Protein AF-A0A6C0J8M8-F1 (afdb_monomer)

Mean predicted aligned error: 18.72 Å

Radius of gyration: 38.67 Å; Cα contacts (8 Å, |Δi|>4): 246; chains: 1; bounding box: 49×67×102 Å

Nearest PDB structures (foldseek):
  5yef-assembly4_J  TM=6.597E-01  e=1.317E+00  Homo sapiens
  8tid-assembly1_C  TM=2.230E-01  e=8.683E+00  Tetrahymena thermophila

pLDDT: mean 76.94, std 14.89, range [34.75, 96.0]

Foldseek 3Di:
DDDAFQDADCDDPRHRDGQNVPDPDQQPDWDAQPPPRHIHSDPVVSVVCCVPVVPPPDPDDDDPDDDDDPDDDPPVVVVVVVVVVVVVVVVVVVVVVVVVPPPPPQQAPCLDQLQVLLCVLVVHSVVSLVVLVVQLDLLRLVVSCCSRFPPPDDLLRTQWAAEPQLFIWHQHNVRDIDTDHNVLVVLVSSLVSSLVSLVVSLVVVVVVCVVDVDPDVSVVSVVSSVVSVVPPPSVSSSVSVNVVNYDCPHPSND

Solvent-accessible surface area (backbone 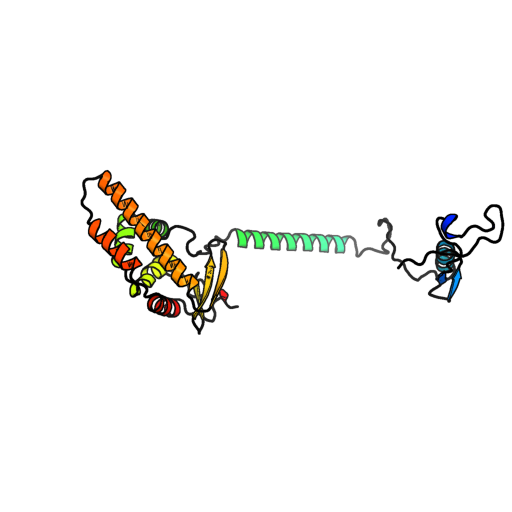atoms only — not comparable to full-atom values): 15076 Å² total; per-residue (Å²): 133,88,86,78,55,79,55,60,32,87,61,74,98,57,48,74,42,39,33,60,83,74,35,99,64,63,60,82,61,64,44,59,40,91,86,80,59,56,76,23,52,40,72,66,59,41,50,50,48,40,60,72,77,46,73,84,79,79,95,78,81,89,71,84,91,73,86,80,76,87,74,71,71,54,75,64,57,52,51,50,52,53,50,51,53,49,49,53,49,47,54,50,47,56,49,49,51,52,61,67,68,45,83,78,81,71,64,42,59,69,68,59,56,58,42,60,57,37,20,69,74,62,74,31,62,69,59,29,45,54,53,49,65,78,33,78,41,64,87,33,47,55,57,57,48,35,69,75,59,40,68,95,55,56,80,71,68,40,42,49,34,15,38,85,81,45,33,30,37,31,29,35,73,84,73,45,79,43,83,31,78,61,33,58,63,62,46,53,49,51,53,51,42,51,52,50,23,50,54,50,49,49,55,50,51,52,55,48,36,76,76,40,97,53,87,66,68,58,67,60,52,53,50,48,55,53,50,54,75,67,58,79,50,60,63,58,36,40,53,54,47,41,66,74,32,54,38,72,87,23,68,87,73,108

InterPro domains:
  IPR013087 Zinc finger C2H2-type [PS00028] (33-54)
  IPR013087 Zinc finger C2H2-type [PS50157] (31-59)

Secondary structure (DSSP, 8-state):
------PBP-SSTTTTSBHHHH-SS-SS--EE-TTT--EESSHHHHHHHHHHHSTTS---S-----S--SS-S-HHHHHHHHHHHHHHHHHHHHHHHHHHHS------TTSS-HHHHHHHHHTSHHHHHHHHHHT-STTTHHHHHIIIIITTS-GGG-SEEEETTTEEEEE-TTSPEEEEETSHHHHHHHHHHHHHHHHHHHHHHHHHHHHS-----HHHHHHHHHHHHH---HHHHHHHHHHHTB-TT-TT--

Sequence (254 aa):
MQSYCCIPITTGINKGKLCKDINKYCRHKTTACDICGEVFSHKSSMGRHKLKLHPGTKKELIKPVRKSIEQPPSTQEYKKLQSELRILRQQMNDRIDKVEQEPKNIIIIGDETMFKSLTNKFGSDEKAMEFLLSNIKPERNIDIVNKLYLEGIERNRYPIACTDGYRFRYLNRSGKIVDDKGGRKIVSKLESEIHCALVEANSKLLKDAEQHCMIYNIESLQNQIYKYRALGDHMKFREVLAKTVYNEGHPFFN

Structure (mmCIF, N/CA/C/O backbone):
data_AF-A0A6C0J8M8-F1
#
_entry.id   AF-A0A6C0J8M8-F1
#
loop_
_atom_site.group_PDB
_atom_site.id
_atom_site.type_symbol
_atom_site.label_atom_id
_atom_site.label_alt_id
_atom_site.label_comp_id
_atom_site.label_asym_id
_atom_site.label_entity_id
_atom_site.label_seq_id
_atom_site.pdbx_PDB_ins_code
_atom_site.Cartn_x
_atom_site.Cartn_y
_atom_site.Cartn_z
_atom_site.occupancy
_atom_site.B_iso_or_equiv
_atom_site.auth_seq_id
_atom_site.auth_comp_id
_atom_site.auth_asym_id
_atom_site.auth_atom_id
_atom_site.pdbx_PDB_model_num
ATOM 1 N N . MET A 1 1 ? 25.269 31.185 -42.227 1.00 35.44 1 MET A N 1
ATOM 2 C CA . MET A 1 1 ? 25.445 32.552 -42.771 1.00 35.44 1 MET A CA 1
ATOM 3 C C . MET A 1 1 ? 24.920 32.589 -44.205 1.00 35.44 1 MET A C 1
ATOM 5 O O . MET A 1 1 ? 25.463 31.889 -45.049 1.00 35.44 1 MET A O 1
ATOM 9 N N . GLN A 1 2 ? 23.829 33.310 -44.491 1.00 44.03 2 GLN A N 1
ATOM 10 C CA . GLN A 1 2 ? 23.356 33.495 -45.873 1.00 44.03 2 GLN A CA 1
ATOM 11 C C . GLN A 1 2 ? 24.263 34.514 -46.576 1.00 44.03 2 GLN A C 1
ATOM 13 O O . GLN A 1 2 ? 24.326 35.668 -46.165 1.00 44.03 2 GLN A O 1
ATOM 18 N N . SER A 1 3 ? 24.992 34.087 -47.609 1.00 52.59 3 SER A N 1
ATOM 19 C CA . SER A 1 3 ? 25.832 34.975 -48.417 1.00 52.59 3 SER A CA 1
ATOM 20 C C . SER A 1 3 ? 24.965 35.815 -49.360 1.00 52.59 3 SER A C 1
ATOM 22 O O . SER A 1 3 ? 24.370 35.301 -50.311 1.00 52.59 3 SER A O 1
ATOM 24 N N . TYR A 1 4 ? 24.866 37.116 -49.077 1.00 61.56 4 TYR A N 1
ATOM 25 C CA . TYR A 1 4 ? 24.185 38.083 -49.937 1.00 61.56 4 TYR A CA 1
ATOM 26 C C . TYR A 1 4 ? 25.097 38.518 -51.094 1.00 61.56 4 TYR A C 1
ATOM 28 O O . TYR A 1 4 ? 26.310 38.632 -50.960 1.00 61.56 4 TYR A O 1
ATOM 36 N N . CYS A 1 5 ? 24.494 38.726 -52.260 1.00 69.31 5 CYS A N 1
ATOM 37 C CA . CYS A 1 5 ? 25.161 38.940 -53.542 1.00 69.31 5 CYS A CA 1
ATOM 38 C C . CYS A 1 5 ? 25.509 40.426 -53.756 1.00 69.31 5 CYS A C 1
ATOM 40 O O . CYS A 1 5 ? 24.616 41.252 -53.944 1.00 69.31 5 CYS A O 1
ATOM 42 N N . CYS A 1 6 ? 26.804 40.757 -53.740 1.00 77.44 6 CYS A N 1
ATOM 43 C CA . CYS A 1 6 ? 27.329 42.133 -53.787 1.00 77.44 6 CYS A CA 1
ATOM 44 C C . CYS A 1 6 ? 27.842 42.566 -55.174 1.00 77.44 6 CYS A C 1
ATOM 46 O O . CYS A 1 6 ? 28.679 43.455 -55.267 1.00 77.44 6 CYS A O 1
ATOM 48 N N . ILE A 1 7 ? 27.373 41.939 -56.255 1.00 78.00 7 ILE A N 1
ATOM 49 C CA . ILE A 1 7 ? 27.803 42.294 -57.616 1.00 78.00 7 ILE A CA 1
ATOM 50 C C . ILE A 1 7 ? 27.045 43.553 -58.086 1.00 78.00 7 ILE A C 1
ATOM 52 O O . ILE A 1 7 ? 25.810 43.566 -57.993 1.00 78.00 7 ILE A O 1
ATOM 56 N N . PRO A 1 8 ? 27.740 44.603 -58.569 1.00 78.38 8 PRO A N 1
ATOM 57 C CA . PRO A 1 8 ? 27.115 45.811 -59.102 1.00 78.38 8 PRO A CA 1
ATOM 58 C C . PRO A 1 8 ? 26.483 45.564 -60.476 1.00 78.38 8 PRO A C 1
ATOM 60 O O . PRO A 1 8 ? 27.033 44.854 -61.316 1.00 78.38 8 PRO A O 1
ATOM 63 N N . ILE A 1 9 ? 25.320 46.167 -60.719 1.00 79.56 9 ILE A N 1
ATOM 64 C CA . ILE A 1 9 ? 24.641 46.124 -62.016 1.00 79.56 9 ILE A CA 1
ATOM 65 C C . ILE A 1 9 ? 25.402 47.034 -62.985 1.00 79.56 9 ILE A C 1
ATOM 67 O O . ILE A 1 9 ? 25.561 48.227 -62.736 1.00 79.56 9 ILE A O 1
ATOM 71 N N . THR A 1 10 ? 25.872 46.484 -64.101 1.00 80.69 10 THR A N 1
ATOM 72 C CA . THR A 1 10 ? 26.729 47.202 -65.061 1.00 80.69 10 THR A CA 1
ATOM 73 C C . THR A 1 10 ? 25.958 47.822 -66.230 1.00 80.69 10 THR A C 1
ATOM 75 O O . THR A 1 10 ? 26.526 48.612 -66.988 1.00 80.69 10 THR A O 1
ATOM 78 N N . THR A 1 11 ? 24.661 47.524 -66.366 1.00 73.44 11 THR A N 1
ATOM 79 C CA . THR A 1 11 ? 23.832 47.901 -67.522 1.00 73.44 11 THR A CA 1
ATOM 80 C C . THR A 1 11 ? 22.409 48.331 -67.126 1.00 73.44 11 THR A C 1
ATOM 82 O O . THR A 1 11 ? 21.879 47.931 -66.090 1.00 73.44 11 THR A O 1
ATOM 85 N N . GLY A 1 12 ? 21.771 49.157 -67.965 1.00 80.56 12 GLY A N 1
ATOM 86 C CA . GLY A 1 12 ? 20.379 49.602 -67.797 1.00 80.56 12 GLY A CA 1
ATOM 87 C C . GLY A 1 12 ? 20.151 50.700 -66.745 1.00 80.56 12 GLY A C 1
ATOM 88 O O . GLY A 1 12 ? 21.090 51.295 -66.225 1.00 80.56 12 GLY A O 1
ATOM 89 N N . ILE A 1 13 ? 18.875 50.959 -66.426 1.00 77.31 13 ILE A N 1
ATOM 90 C CA . ILE A 1 13 ? 18.418 52.072 -65.558 1.00 77.31 13 ILE A CA 1
ATOM 91 C C . ILE A 1 13 ? 18.945 51.956 -64.114 1.00 77.31 13 ILE A C 1
ATOM 93 O O . ILE A 1 13 ? 19.072 52.950 -63.409 1.00 77.31 13 ILE A O 1
ATOM 97 N N . ASN A 1 14 ? 19.308 50.748 -63.674 1.00 78.69 14 ASN A N 1
ATOM 98 C CA . ASN A 1 14 ? 19.842 50.490 -62.333 1.00 78.69 14 ASN A CA 1
ATOM 99 C C . ASN A 1 14 ? 21.379 50.362 -62.296 1.00 78.69 14 ASN A C 1
ATOM 101 O O . ASN A 1 14 ? 21.921 49.807 -61.338 1.00 78.69 14 ASN A O 1
ATOM 105 N N . LYS A 1 15 ? 22.085 50.850 -63.327 1.00 79.75 15 LYS A N 1
ATOM 106 C CA . LYS A 1 15 ? 23.551 50.804 -63.422 1.00 79.75 15 LYS A CA 1
ATOM 107 C C . LYS A 1 15 ? 24.214 51.475 -62.210 1.00 79.75 15 LYS A C 1
ATOM 109 O O . LYS A 1 15 ? 23.850 52.579 -61.826 1.00 79.75 15 LYS A O 1
ATOM 114 N N . GLY A 1 16 ? 25.188 50.791 -61.611 1.00 79.25 16 GLY A N 1
ATOM 115 C CA . GLY A 1 16 ? 25.934 51.235 -60.428 1.00 79.25 16 GLY A CA 1
ATOM 116 C C . GLY A 1 16 ? 25.363 50.766 -59.084 1.00 79.25 16 GLY A C 1
ATOM 117 O O . GLY A 1 16 ? 26.089 50.769 -58.094 1.00 79.25 16 GLY A O 1
ATOM 118 N N . LYS A 1 17 ? 24.107 50.301 -59.025 1.00 82.88 17 LYS A N 1
ATOM 119 C CA . LYS A 1 17 ? 23.510 49.762 -57.787 1.00 82.88 17 LYS A CA 1
ATOM 120 C C . LYS A 1 17 ? 23.860 48.283 -57.592 1.00 82.88 17 LYS A C 1
ATOM 122 O O . LYS A 1 17 ? 24.048 47.554 -58.569 1.00 82.88 17 LYS A O 1
ATOM 127 N N . LEU A 1 18 ? 23.936 47.811 -56.342 1.00 79.75 18 LEU A N 1
ATOM 128 C CA . LEU A 1 18 ? 24.256 46.407 -56.056 1.00 79.75 18 LEU A CA 1
ATOM 129 C C . LEU A 1 18 ? 23.044 45.502 -56.285 1.00 79.75 18 LEU A C 1
ATOM 131 O O . LEU A 1 18 ? 21.900 45.858 -56.008 1.00 79.75 18 LEU A O 1
ATOM 135 N N . CYS A 1 19 ? 23.299 44.276 -56.749 1.00 76.50 19 CYS A N 1
ATOM 136 C CA . CYS A 1 19 ? 22.249 43.315 -57.072 1.00 76.50 19 CYS A CA 1
ATOM 137 C C . CYS A 1 19 ? 21.300 43.034 -55.898 1.00 76.50 19 CYS A C 1
ATOM 139 O O . CYS A 1 19 ? 20.105 42.857 -56.134 1.00 76.50 19 CYS A O 1
ATOM 141 N N . LYS A 1 20 ? 21.814 42.974 -54.663 1.00 77.00 20 LYS A N 1
ATOM 142 C CA . LYS A 1 20 ? 21.008 42.743 -53.453 1.00 77.00 20 LYS A CA 1
ATOM 143 C C . LYS A 1 20 ? 19.992 43.859 -53.178 1.00 77.00 20 LYS A C 1
ATOM 145 O O . LYS A 1 20 ? 18.941 43.570 -52.624 1.00 77.00 20 LYS A O 1
ATOM 150 N N . ASP A 1 21 ? 20.293 45.092 -53.584 1.00 80.25 21 ASP A N 1
ATOM 151 C CA . ASP A 1 21 ? 19.462 46.259 -53.271 1.00 80.25 21 ASP A CA 1
ATOM 152 C C . ASP A 1 21 ? 18.280 46.378 -54.240 1.00 80.25 21 ASP A C 1
ATOM 154 O O . ASP A 1 21 ? 17.260 46.981 -53.928 1.00 80.25 21 ASP A O 1
ATOM 158 N N . ILE A 1 22 ? 18.422 45.796 -55.434 1.00 77.75 22 ILE A N 1
ATOM 159 C CA . ILE A 1 22 ? 17.465 45.958 -56.534 1.00 77.75 22 ILE A CA 1
ATOM 160 C C . ILE A 1 22 ? 16.682 44.680 -56.810 1.00 77.75 22 ILE A C 1
ATOM 162 O O . ILE A 1 22 ? 15.506 44.734 -57.163 1.00 77.75 22 ILE A O 1
ATOM 166 N N . ASN A 1 23 ? 17.308 43.511 -56.669 1.00 67.31 23 ASN A N 1
ATOM 167 C CA . ASN A 1 23 ? 16.693 42.249 -57.055 1.00 67.31 23 ASN A CA 1
ATOM 168 C C . ASN A 1 23 ? 16.321 41.408 -55.835 1.00 67.31 23 ASN A C 1
ATOM 170 O O . ASN A 1 23 ? 17.188 40.955 -55.090 1.00 67.31 23 ASN A O 1
ATOM 174 N N . LYS A 1 24 ? 15.030 41.067 -55.733 1.00 69.44 24 LYS A N 1
ATOM 175 C CA . LYS A 1 24 ? 14.494 40.120 -54.737 1.00 69.44 24 LYS A CA 1
ATOM 176 C C . LYS A 1 24 ? 15.176 38.742 -54.785 1.00 69.44 24 LYS A C 1
ATOM 178 O O . LYS A 1 24 ? 15.249 38.052 -53.774 1.00 69.44 24 LYS A O 1
ATOM 183 N N . TYR A 1 25 ? 15.697 38.344 -55.948 1.00 65.56 25 TYR A N 1
ATOM 184 C CA . TYR A 1 25 ? 16.484 37.124 -56.133 1.00 65.56 25 TYR A CA 1
ATOM 185 C C . TYR A 1 25 ? 17.745 37.441 -56.949 1.00 65.56 25 TYR A C 1
ATOM 187 O O . TYR A 1 25 ? 17.641 37.917 -58.082 1.00 65.56 25 TYR A O 1
ATOM 195 N N . CYS A 1 26 ? 18.938 37.180 -56.397 1.00 69.00 26 CYS A N 1
ATOM 196 C CA . CYS A 1 26 ? 20.196 37.420 -57.114 1.00 69.00 26 CYS A CA 1
ATOM 197 C C . CYS A 1 26 ? 20.334 36.466 -58.307 1.00 69.00 26 CYS A C 1
ATOM 199 O O . CYS A 1 26 ? 20.276 35.248 -58.150 1.00 69.00 26 CYS A O 1
ATOM 201 N N . ARG A 1 27 ? 20.556 37.044 -59.493 1.00 64.81 27 ARG A N 1
ATOM 202 C CA . ARG A 1 27 ? 20.744 36.315 -60.760 1.00 64.81 27 ARG A CA 1
ATOM 203 C C . ARG A 1 27 ? 22.203 35.937 -61.042 1.00 64.81 27 ARG A C 1
ATOM 205 O O . ARG A 1 27 ? 22.475 35.221 -61.995 1.00 64.81 27 ARG A O 1
ATOM 212 N N . HIS A 1 28 ? 23.132 36.414 -60.212 1.00 68.50 28 HIS A N 1
ATOM 213 C CA . HIS A 1 28 ? 24.565 36.118 -60.319 1.00 68.50 28 HIS A CA 1
ATOM 214 C C . HIS A 1 28 ? 24.979 34.847 -59.574 1.00 68.50 28 HIS A C 1
ATOM 216 O O . HIS A 1 28 ? 26.087 34.355 -59.761 1.00 68.50 28 HIS A O 1
ATOM 222 N N . LYS A 1 29 ? 24.109 34.310 -58.709 1.00 67.88 29 LYS A N 1
ATOM 223 C CA . LYS A 1 29 ? 24.364 33.025 -58.067 1.00 67.88 29 LYS A CA 1
ATOM 224 C C . LYS A 1 29 ? 23.983 31.929 -59.046 1.00 67.88 29 LYS A C 1
ATOM 226 O O . LYS A 1 29 ? 22.804 31.609 -59.194 1.00 67.88 29 LYS A O 1
ATOM 231 N N . THR A 1 30 ? 24.985 31.381 -59.715 1.00 71.19 30 THR A N 1
ATOM 232 C CA . THR A 1 30 ? 24.788 30.252 -60.608 1.00 71.19 30 THR A CA 1
ATOM 233 C C . THR A 1 30 ? 24.547 28.968 -59.814 1.00 71.19 30 THR A C 1
ATOM 235 O O . THR A 1 30 ? 24.991 28.804 -58.675 1.00 71.19 30 THR A O 1
ATOM 238 N N . THR A 1 31 ? 23.771 28.063 -60.399 1.00 71.44 31 THR A N 1
ATOM 239 C CA . THR A 1 31 ? 23.473 26.738 -59.853 1.00 71.44 31 THR A CA 1
ATOM 240 C C . THR A 1 31 ? 23.769 25.701 -60.919 1.00 71.44 31 THR A C 1
ATOM 242 O O . THR A 1 31 ? 23.179 25.771 -61.998 1.00 71.44 31 THR A O 1
ATOM 245 N N . ALA A 1 32 ? 24.672 24.768 -60.622 1.00 76.00 32 ALA A N 1
ATOM 246 C CA . ALA A 1 32 ? 25.012 23.675 -61.523 1.00 76.00 32 ALA A CA 1
ATOM 247 C C . ALA A 1 32 ? 24.012 22.515 -61.398 1.00 76.00 32 ALA A C 1
ATOM 249 O O . ALA A 1 32 ? 23.503 22.237 -60.308 1.00 76.00 32 ALA A O 1
ATOM 250 N N . CYS A 1 33 ? 23.731 21.841 -62.512 1.00 80.38 33 CYS A N 1
ATOM 251 C CA . CYS A 1 33 ? 23.037 20.564 -62.513 1.00 80.38 33 CYS A CA 1
ATOM 252 C C . CYS A 1 33 ? 23.921 19.525 -61.816 1.00 80.38 33 CYS A C 1
ATOM 254 O O . CYS A 1 33 ? 25.077 19.344 -62.174 1.00 80.38 33 CYS A O 1
ATOM 256 N N . ASP A 1 34 ? 23.370 18.828 -60.831 1.00 77.19 34 ASP A N 1
ATOM 257 C CA . ASP A 1 34 ? 24.058 17.770 -60.080 1.00 77.19 34 ASP A CA 1
ATOM 258 C C . ASP A 1 34 ? 24.255 16.478 -60.892 1.00 77.19 34 ASP A C 1
ATOM 260 O O . ASP A 1 34 ? 24.984 15.601 -60.448 1.00 77.19 34 ASP A O 1
ATOM 264 N N . ILE A 1 35 ? 23.619 16.361 -62.065 1.00 74.06 35 ILE A N 1
ATOM 265 C CA . ILE A 1 35 ? 23.691 15.171 -62.926 1.00 74.06 35 ILE A CA 1
ATOM 266 C C . ILE A 1 35 ? 24.741 15.343 -64.027 1.00 74.06 35 ILE A C 1
ATOM 268 O O . ILE A 1 35 ? 25.520 14.431 -64.271 1.00 74.06 35 ILE A O 1
ATOM 272 N N . CYS A 1 36 ? 24.777 16.502 -64.691 1.00 80.25 36 CYS A N 1
ATOM 273 C CA . CYS A 1 36 ? 25.660 16.748 -65.842 1.00 80.25 36 CYS A CA 1
ATOM 274 C C . CYS A 1 36 ? 26.613 17.939 -65.663 1.00 80.25 36 CYS A C 1
ATOM 276 O O . CYS A 1 36 ? 2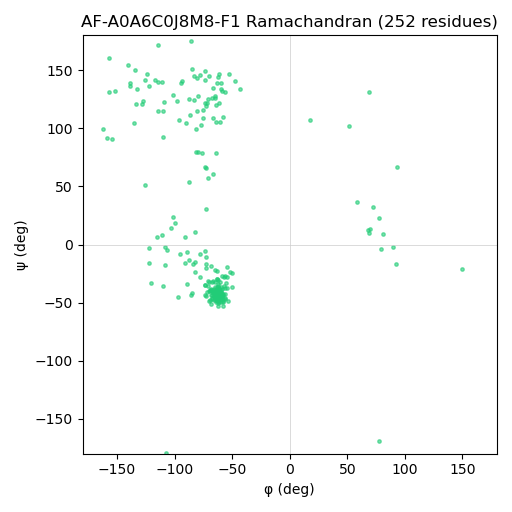7.418 18.218 -66.545 1.00 80.25 36 CYS A O 1
ATOM 278 N N . GLY A 1 37 ? 26.521 18.669 -64.549 1.00 74.44 37 GLY A N 1
ATOM 279 C CA . GLY A 1 37 ? 27.391 19.808 -64.255 1.00 74.44 37 GLY A CA 1
ATOM 280 C C . GLY A 1 37 ? 27.036 21.117 -64.969 1.00 74.44 37 GLY A C 1
ATOM 281 O O . GLY A 1 37 ? 27.666 22.131 -64.675 1.00 74.44 37 GLY A O 1
ATOM 282 N N . GLU A 1 38 ? 26.031 21.153 -65.857 1.00 80.06 38 GLU A N 1
ATOM 283 C CA . GLU A 1 38 ? 25.675 22.386 -66.579 1.00 80.06 38 GLU A CA 1
ATOM 284 C C . GLU A 1 38 ? 25.272 23.525 -65.633 1.00 80.06 38 GLU A C 1
ATOM 286 O O . GLU A 1 38 ? 24.483 23.340 -64.705 1.00 80.06 38 GLU A O 1
ATOM 291 N N . VAL A 1 39 ? 25.801 24.727 -65.877 1.00 77.88 39 VAL A N 1
ATOM 292 C CA . VAL A 1 39 ? 25.674 25.880 -64.979 1.00 77.88 39 VAL A CA 1
ATOM 293 C C . VAL A 1 39 ? 24.546 26.805 -65.434 1.00 77.88 39 VAL A C 1
ATOM 295 O O . VAL A 1 39 ? 24.565 27.340 -66.538 1.00 77.88 39 VAL A O 1
ATOM 298 N N . PHE A 1 40 ? 23.580 27.063 -64.550 1.00 79.31 40 PHE A N 1
ATOM 299 C CA . PHE A 1 40 ? 22.417 27.906 -64.840 1.00 79.31 40 PHE A CA 1
ATOM 300 C C . PHE A 1 40 ? 22.383 29.153 -63.962 1.00 79.31 40 PHE A C 1
ATOM 302 O O . PHE A 1 40 ? 22.618 29.082 -62.758 1.00 79.31 40 PHE A O 1
ATOM 309 N N . SER A 1 41 ? 21.975 30.291 -64.527 1.00 69.56 41 SER A N 1
ATOM 310 C CA . SER A 1 41 ? 21.776 31.547 -63.777 1.00 69.56 41 SER A CA 1
ATOM 311 C C . SER A 1 41 ? 20.529 31.534 -62.880 1.00 69.56 41 SER A C 1
ATOM 313 O O . SER A 1 41 ? 20.384 32.372 -61.994 1.00 69.56 41 SER A O 1
ATOM 315 N N . HIS A 1 42 ? 19.600 30.597 -63.111 1.00 70.19 42 HIS A N 1
ATOM 316 C CA . HIS A 1 42 ? 18.339 30.497 -62.378 1.00 70.19 42 HIS A CA 1
ATOM 317 C C . HIS A 1 42 ? 17.974 29.046 -62.054 1.00 70.19 42 HIS A C 1
ATOM 319 O O . HIS A 1 42 ? 17.988 28.174 -62.927 1.00 70.19 42 HIS A O 1
ATOM 325 N N . LYS A 1 43 ? 17.513 28.816 -60.815 1.00 72.88 43 LYS A N 1
ATOM 326 C CA . LYS A 1 43 ? 17.029 27.504 -60.349 1.00 72.88 43 LYS A CA 1
ATOM 327 C C . LYS A 1 43 ? 15.882 26.944 -61.195 1.00 72.88 43 LYS A C 1
ATOM 329 O O . LYS A 1 43 ? 15.808 25.738 -61.394 1.00 72.88 43 LYS A O 1
ATOM 334 N N . SER A 1 44 ? 14.991 27.800 -61.696 1.00 75.62 44 SER A N 1
ATOM 335 C CA . SER A 1 44 ? 13.870 27.387 -62.551 1.00 75.62 44 SER A CA 1
ATOM 336 C C . SER A 1 44 ? 14.336 26.883 -63.920 1.00 75.62 44 SER A C 1
ATOM 338 O O . SER A 1 44 ? 13.802 25.892 -64.415 1.00 75.62 44 SER A O 1
ATOM 340 N N . SER A 1 45 ? 15.359 27.515 -64.505 1.00 77.31 45 SER A N 1
ATOM 341 C CA . SER A 1 45 ? 15.971 27.073 -65.762 1.00 77.31 45 SER A CA 1
ATOM 342 C C . SER A 1 45 ? 16.672 25.726 -65.597 1.00 77.31 45 SER A C 1
ATOM 344 O O . SER A 1 45 ? 16.412 24.823 -66.386 1.00 77.31 45 SER A O 1
ATOM 346 N N . MET A 1 46 ? 17.450 25.550 -64.522 1.00 82.19 46 MET A N 1
ATOM 347 C CA . MET A 1 46 ? 18.041 24.254 -64.156 1.00 82.19 46 MET A CA 1
ATOM 348 C C . MET A 1 46 ? 16.960 23.181 -63.944 1.00 82.19 46 MET A C 1
ATOM 350 O O . MET A 1 46 ? 17.095 22.059 -64.420 1.00 82.19 46 MET A O 1
ATOM 354 N N . GLY A 1 47 ? 15.859 23.518 -63.262 1.00 77.69 47 GLY A N 1
ATOM 355 C CA . GLY A 1 47 ? 14.735 22.603 -63.049 1.00 77.69 47 GLY A CA 1
ATOM 356 C C . GLY A 1 47 ? 14.089 22.146 -64.360 1.00 77.69 47 GLY A C 1
ATOM 357 O O . GLY A 1 47 ? 13.829 20.960 -64.536 1.00 77.69 47 GLY A O 1
ATOM 358 N N . ARG A 1 48 ? 13.891 23.061 -65.318 1.00 80.44 48 ARG A N 1
ATOM 359 C CA . ARG A 1 48 ? 13.376 22.718 -66.653 1.00 80.44 48 ARG A CA 1
ATOM 360 C C . ARG A 1 48 ? 14.377 21.896 -67.468 1.00 80.44 48 ARG A C 1
ATOM 362 O O . ARG A 1 48 ? 13.956 20.971 -68.154 1.00 80.44 48 ARG A O 1
ATOM 369 N N . HIS A 1 49 ? 15.668 22.218 -67.383 1.00 83.00 49 HIS A N 1
ATOM 370 C CA . HIS A 1 49 ? 16.740 21.430 -67.993 1.00 83.00 49 HIS A CA 1
ATOM 371 C C . HIS A 1 49 ? 16.712 19.984 -67.473 1.00 83.00 49 HIS A C 1
ATOM 373 O O . HIS A 1 49 ? 16.621 19.064 -68.280 1.00 83.00 49 HIS A O 1
ATOM 379 N N . LYS A 1 50 ? 16.646 19.776 -66.146 1.00 76.31 50 LYS A N 1
ATOM 380 C CA . LYS A 1 50 ? 16.537 18.430 -65.555 1.00 76.31 50 LYS A CA 1
ATOM 381 C C . LYS A 1 50 ? 15.293 17.688 -66.031 1.00 76.31 50 LYS A C 1
ATOM 383 O O . LYS A 1 50 ? 15.382 16.525 -66.389 1.00 76.31 50 LYS A O 1
ATOM 388 N N . LEU A 1 51 ? 14.146 18.363 -66.088 1.00 74.88 51 LEU A N 1
ATOM 389 C CA . LEU A 1 51 ? 12.902 17.743 -66.552 1.00 74.88 51 LEU A CA 1
ATOM 390 C C . LEU A 1 51 ? 12.944 17.333 -68.031 1.00 74.88 51 LEU A C 1
ATOM 392 O O . LEU A 1 51 ? 12.294 16.360 -68.396 1.00 74.88 51 LEU A O 1
ATOM 396 N N . LYS A 1 52 ? 13.671 18.072 -68.878 1.00 78.94 52 LYS A N 1
ATOM 397 C CA . LYS A 1 52 ? 13.767 17.784 -70.316 1.00 78.94 52 LYS A CA 1
ATOM 39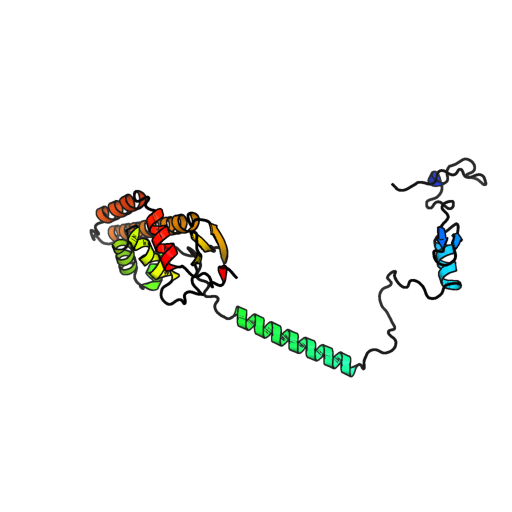8 C C . LYS A 1 52 ? 14.853 16.771 -70.666 1.00 78.94 52 LYS A C 1
ATOM 400 O O . LYS A 1 52 ? 14.614 15.930 -71.521 1.00 78.94 52 LYS A O 1
ATOM 405 N N . LEU A 1 53 ? 16.034 16.889 -70.063 1.00 75.75 53 LEU A N 1
ATOM 406 C CA . LEU A 1 53 ? 17.235 16.147 -70.469 1.00 75.75 53 LEU A CA 1
ATOM 407 C C . LEU A 1 53 ? 17.638 15.050 -69.475 1.00 75.75 53 LEU A C 1
ATOM 409 O O . LEU A 1 53 ? 18.355 14.127 -69.845 1.00 75.75 53 LEU A O 1
ATOM 413 N N . HIS A 1 54 ? 17.129 15.106 -68.240 1.00 74.81 54 HIS A N 1
ATOM 414 C CA . HIS A 1 54 ? 17.291 14.057 -67.227 1.00 74.81 54 HIS A CA 1
ATOM 415 C C . HIS A 1 54 ? 15.936 13.569 -66.664 1.00 74.81 54 HIS A C 1
ATOM 417 O O . HIS A 1 54 ? 15.736 13.553 -65.441 1.00 74.81 54 HIS A O 1
ATOM 423 N N . PRO A 1 55 ? 14.963 13.200 -67.525 1.00 59.38 55 PRO A N 1
ATOM 424 C CA . PRO A 1 55 ? 13.684 12.668 -67.075 1.00 59.38 55 PRO A CA 1
ATOM 425 C C . PRO A 1 55 ? 13.912 11.332 -66.353 1.00 59.38 55 PRO A C 1
ATOM 427 O O . PRO A 1 55 ? 14.198 10.317 -66.975 1.00 59.38 55 PRO A O 1
ATOM 430 N N . GLY A 1 56 ? 13.813 11.336 -65.022 1.00 56.59 56 GLY A N 1
ATOM 431 C CA . GLY A 1 56 ? 13.940 10.116 -64.215 1.00 56.59 56 GLY A CA 1
ATOM 432 C C . GLY A 1 56 ? 14.515 10.317 -62.818 1.00 56.59 56 GLY A C 1
ATOM 433 O O . GLY A 1 56 ? 14.252 9.512 -61.931 1.00 56.59 56 GLY A O 1
ATOM 434 N N . THR A 1 57 ? 15.229 11.412 -62.561 1.00 55.44 57 THR A N 1
ATOM 435 C CA . THR A 1 57 ? 15.893 11.603 -61.265 1.00 55.44 57 THR A CA 1
ATOM 436 C C . THR A 1 57 ? 15.226 12.706 -60.445 1.00 55.44 57 THR A C 1
ATOM 438 O O . THR A 1 57 ? 15.301 13.886 -60.791 1.00 55.44 57 THR A O 1
ATOM 441 N N . LYS A 1 58 ? 14.641 12.290 -59.310 1.00 45.28 58 LYS A N 1
ATOM 442 C CA . LYS A 1 58 ? 14.123 13.094 -58.183 1.00 45.28 58 LYS A CA 1
ATOM 443 C C . LYS A 1 58 ? 12.632 13.476 -58.221 1.00 45.28 58 LYS A C 1
ATOM 445 O O . LYS A 1 58 ? 12.260 14.648 -58.246 1.00 45.28 58 LYS A O 1
ATOM 450 N N . LYS A 1 59 ? 11.762 12.464 -58.108 1.00 40.91 59 LYS A N 1
ATOM 451 C CA . LYS A 1 59 ? 10.392 12.622 -57.589 1.00 40.91 59 LYS A CA 1
ATOM 452 C C . LYS A 1 59 ? 10.411 12.683 -56.054 1.00 40.91 59 LYS A C 1
ATOM 454 O O . LYS A 1 59 ? 10.088 11.699 -55.418 1.00 40.91 59 LYS A O 1
ATOM 459 N N . GLU A 1 60 ? 10.739 13.830 -55.471 1.00 47.16 60 GLU A N 1
ATOM 460 C CA . GLU A 1 60 ? 10.288 14.188 -54.114 1.00 47.16 60 GLU A CA 1
ATOM 461 C C . GLU A 1 60 ? 10.259 15.711 -53.986 1.00 47.16 60 GLU A C 1
ATOM 463 O O . GLU A 1 60 ? 11.267 16.312 -53.648 1.00 47.16 60 GLU A O 1
ATOM 468 N N . LEU A 1 61 ? 9.117 16.333 -54.298 1.00 40.88 61 LEU A N 1
ATOM 469 C CA . LEU A 1 61 ? 8.596 17.523 -53.611 1.00 40.88 61 LEU A CA 1
ATOM 470 C C . LEU A 1 61 ? 7.079 17.590 -53.876 1.00 40.88 61 LEU A C 1
ATOM 472 O O . LEU A 1 61 ? 6.619 18.084 -54.902 1.00 40.88 61 LEU A O 1
ATOM 476 N N . ILE A 1 62 ? 6.344 16.978 -52.945 1.00 42.44 62 ILE A N 1
ATOM 477 C CA . ILE A 1 62 ? 4.949 17.181 -52.521 1.00 42.44 62 ILE A CA 1
ATOM 478 C C . ILE A 1 62 ? 4.035 17.957 -53.499 1.00 42.44 62 ILE A C 1
ATOM 480 O O . ILE A 1 62 ? 4.044 19.186 -53.562 1.00 42.44 62 ILE A O 1
ATOM 484 N N . LYS A 1 63 ? 3.122 17.222 -54.147 1.00 34.75 63 LYS A N 1
ATOM 485 C CA . LYS A 1 63 ? 1.767 17.686 -54.497 1.00 34.75 63 LYS A CA 1
ATOM 486 C C . LYS A 1 63 ? 0.754 16.697 -53.901 1.00 34.75 63 LYS A C 1
ATOM 488 O O . LYS A 1 63 ? 1.084 15.513 -53.815 1.00 34.75 63 LYS A O 1
ATOM 493 N N . PRO A 1 64 ? -0.441 17.154 -53.474 1.00 36.94 64 PRO A N 1
ATOM 494 C CA . PRO A 1 64 ? -1.436 16.291 -52.848 1.00 36.94 64 PRO A CA 1
ATOM 495 C C . PRO A 1 64 ? -1.809 15.171 -53.816 1.00 36.94 64 PRO A C 1
ATOM 497 O O . PRO A 1 64 ? -2.045 15.407 -55.002 1.00 36.94 64 PRO A O 1
ATOM 500 N N . VAL A 1 65 ? -1.818 13.944 -53.304 1.00 36.25 65 VAL A N 1
ATOM 501 C CA . VAL A 1 65 ? -2.118 12.737 -54.071 1.00 36.25 65 VAL A CA 1
ATOM 502 C C . VAL A 1 65 ? -3.507 12.862 -54.701 1.00 36.25 65 VAL A C 1
ATOM 504 O O . VAL A 1 65 ? -4.524 12.761 -54.019 1.00 36.25 65 VAL A O 1
ATOM 507 N N . ARG A 1 66 ? -3.557 13.009 -56.026 1.00 41.94 66 ARG A N 1
ATOM 508 C CA . ARG A 1 66 ? -4.636 12.449 -56.842 1.00 41.94 66 ARG A CA 1
ATOM 509 C C . ARG A 1 66 ? -4.040 11.790 -58.083 1.00 41.94 66 ARG A C 1
ATOM 511 O O . ARG A 1 66 ? -3.711 12.485 -59.035 1.00 41.94 66 ARG A O 1
ATOM 518 N N . LYS A 1 67 ? -4.031 10.448 -58.029 1.00 43.47 67 LYS A N 1
ATOM 519 C CA . LYS A 1 67 ? -3.900 9.466 -59.127 1.00 43.47 67 LYS A CA 1
ATOM 520 C C . LYS A 1 67 ? -2.506 9.436 -59.796 1.00 43.47 67 LYS A C 1
ATOM 522 O O . LYS A 1 67 ? -1.945 10.475 -60.095 1.00 43.47 67 LYS A O 1
ATOM 527 N N . SER A 1 68 ? -1.839 8.303 -60.009 1.00 38.53 68 SER A N 1
ATOM 528 C CA . SER A 1 68 ? -2.292 6.922 -60.196 1.00 38.53 68 SER A CA 1
ATOM 529 C C . SER A 1 68 ? -1.200 5.958 -59.714 1.00 38.53 68 SER A C 1
ATOM 531 O O . SER A 1 68 ? -0.039 6.128 -60.077 1.00 38.53 68 SER A O 1
ATOM 533 N N . ILE A 1 69 ? -1.569 4.960 -58.910 1.00 43.34 69 ILE A N 1
ATOM 534 C CA . ILE A 1 69 ? -0.774 3.741 -58.724 1.00 43.34 69 ILE A CA 1
ATOM 535 C C . ILE A 1 69 ? -1.145 2.831 -59.895 1.00 43.34 69 ILE A C 1
ATOM 537 O O . ILE A 1 69 ? -2.331 2.582 -60.125 1.00 43.34 69 ILE A O 1
ATOM 541 N N . GLU A 1 70 ? -0.145 2.391 -60.652 1.00 49.84 70 GLU A N 1
ATOM 542 C CA . GLU A 1 70 ? -0.292 1.321 -61.633 1.00 49.84 70 GLU A CA 1
ATOM 543 C C . GLU A 1 70 ? -0.583 0.028 -60.863 1.00 49.84 70 GLU A C 1
ATOM 545 O O . GLU A 1 70 ? 0.251 -0.461 -60.113 1.00 49.84 70 GLU A O 1
ATOM 550 N N . GLN A 1 71 ? -1.836 -0.411 -60.995 1.00 49.59 71 GLN A N 1
ATOM 551 C CA . GLN A 1 71 ? -2.498 -1.559 -60.370 1.00 49.59 71 GLN A CA 1
ATOM 552 C C . GLN A 1 71 ? -2.388 -1.663 -58.832 1.00 49.59 71 GLN A C 1
ATOM 554 O O . GLN A 1 71 ? -1.379 -2.121 -58.299 1.00 49.59 71 GLN A O 1
ATOM 559 N N . PRO A 1 72 ? -3.448 -1.297 -58.077 1.00 45.75 72 PRO A N 1
ATOM 560 C CA . PRO A 1 72 ? -3.535 -1.698 -56.677 1.00 45.75 72 PRO A CA 1
ATOM 561 C C . PRO A 1 72 ? -3.566 -3.239 -56.596 1.00 45.75 72 PRO A C 1
ATOM 563 O O . PRO A 1 72 ? -4.163 -3.854 -57.487 1.00 45.75 72 PRO A O 1
ATOM 566 N N . PRO A 1 73 ? -2.991 -3.871 -55.545 1.00 50.66 73 PRO A N 1
ATOM 567 C CA . PRO A 1 73 ? -3.270 -5.283 -55.255 1.00 50.66 73 PRO A CA 1
ATOM 568 C C . PRO A 1 73 ? -4.783 -5.473 -55.318 1.00 50.66 73 PRO A C 1
ATOM 570 O O . PRO A 1 73 ? -5.506 -4.532 -54.956 1.00 50.66 73 PRO A O 1
ATOM 573 N N . SER A 1 74 ? -5.251 -6.602 -55.866 1.00 60.16 74 SER A N 1
ATOM 574 C CA . SER A 1 74 ? -6.642 -6.753 -56.302 1.00 60.16 74 SER A CA 1
ATOM 575 C C . SER A 1 74 ? -7.576 -6.153 -55.252 1.00 60.16 74 SER A C 1
ATOM 577 O O . SER A 1 74 ? -7.387 -6.331 -54.045 1.00 60.16 74 SER A O 1
ATOM 579 N N . THR A 1 75 ? -8.561 -5.363 -55.680 1.00 63.00 75 THR A N 1
ATOM 580 C CA . THR A 1 75 ? -9.456 -4.661 -54.743 1.00 63.00 75 THR A CA 1
ATOM 581 C C . THR A 1 75 ? -10.066 -5.613 -53.713 1.00 63.00 75 THR A C 1
ATOM 583 O O . THR A 1 75 ? -10.415 -5.174 -52.622 1.00 63.00 75 THR A O 1
ATOM 586 N N . GLN A 1 76 ? -10.140 -6.907 -54.033 1.00 70.94 76 GLN A N 1
ATOM 587 C CA . GLN A 1 76 ? -10.511 -7.979 -53.126 1.00 70.94 76 GLN A CA 1
ATOM 588 C C . GLN A 1 76 ? -9.458 -8.284 -52.047 1.00 70.94 76 GLN A C 1
ATOM 590 O O . GLN A 1 76 ? -9.817 -8.333 -50.875 1.00 70.94 76 GLN A O 1
ATOM 595 N N . GLU A 1 77 ? -8.180 -8.447 -52.391 1.00 73.50 77 GLU A N 1
ATOM 596 C CA . GLU A 1 77 ? -7.094 -8.686 -51.425 1.00 73.50 77 GLU A CA 1
ATOM 597 C C . GLU A 1 77 ? -6.900 -7.502 -50.479 1.00 73.50 77 GLU A C 1
ATOM 599 O O . GLU A 1 77 ? -6.768 -7.693 -49.272 1.00 73.50 77 GLU A O 1
ATOM 604 N N . TYR A 1 78 ? -6.963 -6.270 -50.991 1.00 73.31 78 TYR A N 1
ATOM 605 C CA . TYR A 1 78 ? -6.853 -5.079 -50.146 1.00 73.31 78 TYR A CA 1
ATOM 606 C C . TYR A 1 78 ? -8.042 -4.940 -49.182 1.00 73.31 78 TYR A C 1
ATOM 608 O O . TYR A 1 78 ? -7.858 -4.635 -48.003 1.00 73.31 78 TYR A 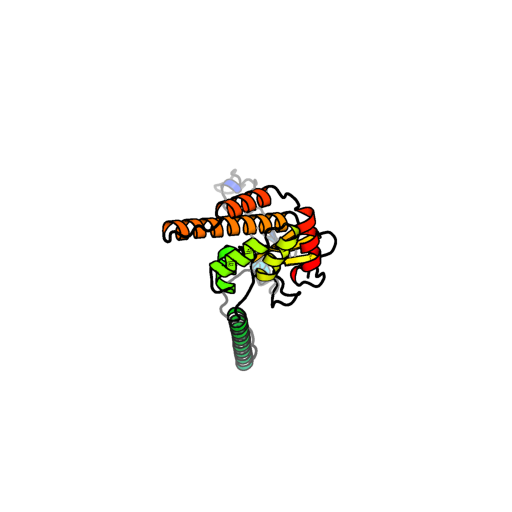O 1
ATOM 616 N N . LYS A 1 79 ? -9.269 -5.216 -49.654 1.00 75.38 79 LYS A N 1
ATOM 617 C CA . LYS A 1 79 ? -10.468 -5.253 -48.798 1.00 75.38 79 LYS A CA 1
ATOM 618 C C . LYS A 1 79 ? -10.379 -6.363 -47.755 1.00 75.38 79 LYS A C 1
ATOM 620 O O . LYS A 1 79 ? -10.733 -6.132 -46.600 1.00 75.38 79 LYS A O 1
ATOM 625 N N . LYS A 1 80 ? -9.877 -7.538 -48.145 1.00 83.81 80 LYS A N 1
ATOM 626 C CA . LYS A 1 80 ? -9.667 -8.671 -47.241 1.00 83.81 80 LYS A CA 1
ATOM 627 C C . LYS A 1 80 ? -8.665 -8.306 -46.145 1.00 83.81 80 LYS A C 1
ATOM 62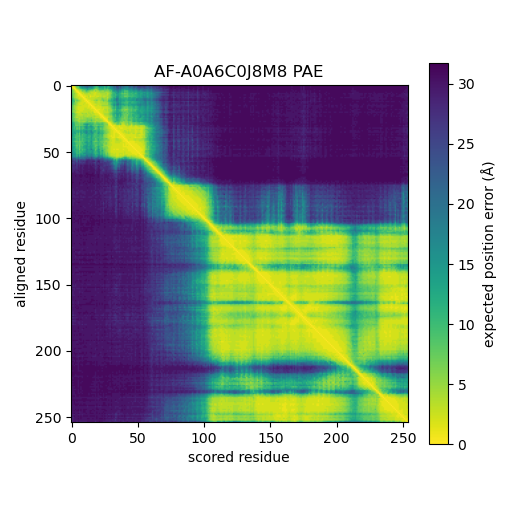9 O O . LYS A 1 80 ? -9.004 -8.405 -44.970 1.00 83.81 80 LYS A O 1
ATOM 634 N N . LEU A 1 81 ? -7.517 -7.740 -46.508 1.00 84.38 81 LEU A N 1
ATOM 635 C CA . LEU A 1 81 ? -6.495 -7.312 -45.553 1.00 84.38 81 LEU A CA 1
ATOM 636 C C . LEU A 1 81 ? -6.991 -6.196 -44.613 1.00 84.38 81 LEU A C 1
ATOM 638 O O . LEU A 1 81 ? -6.714 -6.222 -43.417 1.00 84.38 81 LEU A O 1
ATOM 642 N N . GLN A 1 82 ? -7.776 -5.232 -45.111 1.00 78.81 82 GLN A N 1
ATOM 643 C CA . GLN A 1 82 ? -8.409 -4.221 -44.253 1.00 78.81 82 GLN A CA 1
ATOM 644 C C . GLN A 1 82 ? -9.422 -4.829 -43.276 1.00 78.81 82 GLN A C 1
ATOM 646 O O . GLN A 1 82 ? -9.500 -4.393 -42.126 1.00 78.81 82 GLN A O 1
ATOM 651 N N . SER A 1 83 ? -10.195 -5.824 -43.720 1.00 77.38 83 SER A N 1
ATOM 652 C CA . SER A 1 83 ? -11.146 -6.522 -42.855 1.00 77.38 83 SER A CA 1
ATOM 653 C C . SER A 1 83 ? -10.432 -7.323 -41.763 1.00 77.38 83 SER A C 1
ATOM 655 O O . SER A 1 83 ? -10.806 -7.220 -40.598 1.00 77.38 83 SER A O 1
ATOM 657 N N . GLU A 1 84 ? -9.336 -8.005 -42.103 1.00 90.62 84 GLU A N 1
ATOM 658 C CA . GLU A 1 84 ? -8.498 -8.746 -41.155 1.00 90.62 84 GLU A CA 1
ATOM 659 C C . GLU A 1 84 ? -7.830 -7.808 -40.143 1.00 90.62 84 GLU A C 1
ATOM 661 O O . GLU A 1 84 ? -7.889 -8.060 -38.942 1.00 90.62 84 GLU A O 1
ATOM 666 N N . LEU A 1 85 ? -7.285 -6.668 -40.586 1.00 88.12 85 LEU A N 1
ATOM 667 C CA . LEU A 1 85 ? -6.729 -5.648 -39.688 1.00 88.12 85 LEU A CA 1
ATOM 668 C C . LEU A 1 85 ? -7.782 -5.058 -38.745 1.00 88.12 85 LEU A C 1
ATOM 670 O O . LEU A 1 85 ? -7.472 -4.754 -37.592 1.00 88.12 85 LEU A O 1
ATOM 674 N N . ARG A 1 86 ? -9.025 -4.886 -39.209 1.00 88.19 86 ARG A N 1
ATOM 675 C CA . ARG A 1 86 ? -10.129 -4.417 -38.363 1.00 88.19 86 ARG A CA 1
ATOM 676 C C . ARG A 1 86 ? -10.496 -5.457 -37.307 1.00 88.19 86 ARG A C 1
ATOM 678 O O . ARG A 1 86 ? -10.675 -5.082 -36.154 1.00 88.19 86 ARG A O 1
ATOM 685 N N . ILE A 1 87 ? -10.564 -6.733 -37.686 1.00 91.25 87 ILE A N 1
ATOM 686 C CA . ILE A 1 87 ? -10.842 -7.841 -36.762 1.00 91.25 87 ILE A CA 1
ATOM 687 C C . ILE A 1 87 ? -9.719 -7.969 -35.730 1.00 91.25 87 ILE A C 1
ATOM 689 O O . ILE A 1 87 ? -10.005 -8.026 -34.542 1.00 91.25 87 ILE A O 1
ATOM 693 N N . LEU A 1 88 ? -8.452 -7.930 -36.150 1.00 91.31 88 LEU A N 1
ATOM 694 C CA . LEU A 1 88 ? -7.299 -7.982 -35.243 1.00 91.31 88 LEU A CA 1
ATOM 695 C C . LEU A 1 88 ? -7.277 -6.804 -34.266 1.00 91.31 88 LEU A C 1
ATOM 697 O O . LEU A 1 88 ? -7.017 -6.996 -33.082 1.00 91.31 88 LEU A O 1
ATOM 701 N N . ARG A 1 89 ? -7.588 -5.588 -34.732 1.00 90.69 89 ARG A N 1
ATOM 702 C CA . ARG A 1 89 ? -7.726 -4.417 -33.851 1.00 90.69 89 ARG A CA 1
ATOM 703 C C . ARG A 1 89 ? -8.879 -4.574 -32.872 1.00 90.69 89 ARG A C 1
ATOM 705 O O . ARG A 1 89 ? -8.701 -4.244 -31.708 1.00 90.69 89 ARG A O 1
ATOM 712 N N . GLN A 1 90 ? -10.021 -5.092 -33.322 1.00 90.25 90 GLN A N 1
ATOM 713 C CA . GLN A 1 90 ? -11.153 -5.355 -32.439 1.00 90.25 90 GLN A CA 1
ATOM 714 C C . GLN A 1 90 ? -10.784 -6.398 -31.383 1.00 90.25 90 GLN A C 1
ATOM 716 O O . GLN A 1 90 ? -10.941 -6.132 -30.207 1.00 90.25 90 GLN A O 1
ATOM 721 N N . GLN A 1 91 ? -10.174 -7.517 -31.776 1.00 92.75 91 GLN A N 1
ATOM 722 C CA . GLN A 1 91 ? -9.690 -8.542 -30.847 1.00 92.75 91 GLN A CA 1
ATOM 723 C C . GLN A 1 91 ? -8.648 -7.999 -29.861 1.00 92.75 91 GLN A C 1
ATOM 725 O O . GLN A 1 91 ? -8.614 -8.418 -28.706 1.00 92.75 91 GLN A O 1
ATOM 730 N N . MET A 1 92 ? -7.781 -7.086 -30.307 1.00 87.44 92 MET A N 1
ATOM 731 C CA . MET A 1 92 ? -6.804 -6.428 -29.442 1.00 87.44 92 MET A CA 1
ATOM 732 C C . MET A 1 92 ? -7.490 -5.486 -28.449 1.00 87.44 92 MET A C 1
ATOM 734 O O . MET A 1 92 ? -7.154 -5.524 -27.271 1.00 87.44 92 MET A O 1
ATOM 738 N N . ASN A 1 93 ? -8.475 -4.705 -28.894 1.00 85.00 93 ASN A N 1
ATOM 739 C CA . ASN A 1 93 ? -9.266 -3.833 -28.027 1.00 85.00 93 ASN A CA 1
ATOM 740 C C . ASN A 1 93 ? -10.108 -4.646 -27.038 1.00 85.00 93 ASN A C 1
ATOM 742 O O . ASN A 1 93 ? -10.034 -4.382 -25.852 1.00 85.00 93 ASN A O 1
ATOM 746 N N . ASP A 1 94 ? -10.775 -5.715 -27.476 1.00 83.56 94 ASP A N 1
ATOM 747 C CA . ASP A 1 94 ? -11.536 -6.614 -26.600 1.00 83.56 94 ASP A CA 1
ATOM 748 C C . ASP A 1 94 ? -10.627 -7.278 -25.549 1.00 83.56 94 ASP A C 1
ATOM 750 O O . ASP A 1 94 ? -11.054 -7.579 -24.436 1.00 83.56 94 ASP A O 1
ATOM 754 N N . ARG A 1 95 ? -9.355 -7.536 -25.887 1.00 83.00 95 ARG A N 1
ATOM 755 C CA . ARG A 1 95 ? -8.342 -8.015 -24.934 1.00 83.00 95 ARG A CA 1
ATOM 756 C C . ARG A 1 95 ? -7.910 -6.928 -23.954 1.00 83.00 95 ARG A C 1
ATOM 758 O O . ARG A 1 95 ? -7.744 -7.242 -22.782 1.00 83.00 95 ARG A O 1
ATOM 765 N N . ILE A 1 96 ? -7.723 -5.693 -24.416 1.00 73.94 96 ILE A N 1
ATOM 766 C CA . ILE A 1 96 ? -7.416 -4.542 -23.554 1.00 73.94 96 ILE A CA 1
ATOM 767 C C . ILE A 1 96 ? -8.580 -4.302 -22.591 1.00 73.94 96 ILE A C 1
ATOM 769 O O . ILE A 1 96 ? -8.354 -4.272 -21.388 1.00 73.94 96 ILE A O 1
ATOM 773 N N . ASP A 1 97 ? -9.812 -4.269 -23.093 1.00 69.19 97 ASP A N 1
ATOM 774 C CA . ASP A 1 97 ? -11.025 -4.095 -22.295 1.00 69.19 97 ASP A CA 1
ATOM 775 C C . ASP A 1 97 ? -11.170 -5.216 -21.259 1.00 69.19 97 ASP A C 1
ATOM 777 O O . ASP A 1 97 ? -11.481 -4.950 -20.103 1.00 69.19 97 ASP A O 1
ATOM 781 N N . LYS A 1 98 ? -10.865 -6.472 -21.620 1.00 70.00 98 LYS A N 1
ATOM 782 C CA . LYS A 1 98 ? -10.820 -7.585 -20.654 1.00 70.00 98 LYS A CA 1
ATOM 783 C C . LYS A 1 98 ? -9.763 -7.385 -19.566 1.00 70.00 98 LYS A C 1
ATOM 785 O O . LYS A 1 98 ? -10.051 -7.658 -18.409 1.00 70.00 98 LYS A O 1
ATOM 790 N N . VAL A 1 99 ? -8.569 -6.901 -19.910 1.00 65.62 99 VAL A N 1
ATOM 791 C CA . VAL A 1 99 ? -7.487 -6.617 -18.945 1.00 65.62 99 VAL A CA 1
ATOM 792 C C . VAL A 1 99 ? -7.811 -5.405 -18.060 1.00 65.62 99 VAL A C 1
ATOM 794 O O . VAL A 1 99 ? -7.394 -5.357 -16.905 1.00 65.62 99 VAL A O 1
ATOM 797 N N . GLU A 1 100 ? -8.540 -4.417 -18.576 1.00 57.03 100 GLU A N 1
ATOM 798 C CA . GLU A 1 100 ? -8.983 -3.245 -17.812 1.00 57.03 100 GLU A CA 1
ATOM 799 C C . GLU A 1 100 ? -10.190 -3.539 -16.913 1.00 57.03 100 GLU A C 1
ATOM 801 O O . GLU A 1 100 ? -10.329 -2.910 -15.865 1.00 57.03 100 GLU A O 1
ATOM 806 N N . GLN A 1 101 ? -11.028 -4.508 -17.292 1.00 53.34 101 GLN A N 1
ATOM 807 C CA . GLN A 1 101 ? -12.163 -4.986 -16.500 1.00 53.34 101 GLN A CA 1
ATOM 808 C C . GLN A 1 101 ? -11.775 -6.005 -15.423 1.00 53.34 101 GLN A C 1
ATOM 810 O O . GLN A 1 101 ? -12.569 -6.239 -14.509 1.00 53.34 101 GLN A O 1
ATOM 815 N N . GLU A 1 102 ? -10.577 -6.598 -15.477 1.00 43.78 102 GLU A N 1
ATOM 816 C CA . GLU A 1 102 ? -10.064 -7.322 -14.317 1.00 43.78 102 GLU A CA 1
ATOM 817 C C . GLU A 1 102 ? -9.846 -6.322 -13.177 1.00 43.78 102 GLU A C 1
ATOM 819 O O . GLU A 1 102 ? -9.143 -5.321 -13.365 1.00 43.78 102 GLU A O 1
ATOM 824 N N . PRO A 1 103 ? -10.423 -6.554 -11.982 1.00 42.41 103 PRO A N 1
ATOM 825 C CA . PRO A 1 103 ? -10.164 -5.696 -10.846 1.00 42.41 103 PRO A CA 1
ATOM 826 C C . PRO A 1 103 ? -8.666 -5.762 -10.567 1.00 42.41 103 PRO A C 1
ATOM 828 O O . PRO A 1 103 ? -8.141 -6.754 -10.055 1.00 42.41 103 PRO A O 1
ATOM 831 N N . LYS A 1 104 ? -7.964 -4.686 -10.927 1.00 51.66 104 LYS A N 1
ATOM 832 C CA . LYS A 1 104 ? -6.609 -4.406 -10.473 1.00 51.66 104 LYS A CA 1
ATOM 833 C C . LYS A 1 104 ? -6.699 -4.198 -8.967 1.00 51.66 104 LYS A C 1
ATOM 835 O O . LYS A 1 104 ? -6.683 -3.069 -8.491 1.00 51.66 104 LYS A O 1
ATOM 840 N N . ASN A 1 105 ? -6.784 -5.295 -8.215 1.00 56.78 105 ASN A N 1
ATOM 841 C CA . ASN A 1 105 ? -6.602 -5.343 -6.768 1.00 56.78 105 ASN A CA 1
ATOM 842 C C . ASN A 1 105 ? -5.112 -5.109 -6.483 1.00 56.78 105 ASN A C 1
ATOM 844 O O . ASN A 1 105 ? -4.404 -5.968 -5.960 1.00 56.78 105 ASN A O 1
ATOM 848 N N . ILE A 1 106 ? -4.611 -3.968 -6.954 1.00 63.66 106 ILE A N 1
ATOM 849 C CA . ILE A 1 106 ? -3.281 -3.474 -6.679 1.00 63.66 106 ILE A CA 1
ATOM 850 C C . ILE A 1 106 ? -3.379 -2.926 -5.270 1.00 63.66 106 ILE A C 1
ATOM 852 O O . ILE A 1 106 ? -3.942 -1.860 -5.041 1.00 63.66 106 ILE A O 1
ATOM 856 N N . ILE A 1 107 ? -2.867 -3.699 -4.327 1.00 74.56 107 ILE A N 1
ATOM 857 C CA . ILE A 1 107 ? -2.773 -3.271 -2.943 1.00 74.56 107 ILE A CA 1
ATOM 858 C C . ILE A 1 107 ? -1.678 -2.208 -2.890 1.00 74.56 107 ILE A C 1
ATOM 860 O O . ILE A 1 107 ? -0.545 -2.437 -3.319 1.00 74.56 107 ILE A O 1
ATOM 864 N N . ILE A 1 108 ? -2.036 -1.017 -2.424 1.00 80.50 108 ILE A N 1
ATOM 865 C CA . ILE A 1 108 ? -1.141 0.133 -2.358 1.00 80.50 108 ILE A CA 1
ATOM 866 C C . ILE A 1 108 ? -0.835 0.423 -0.893 1.00 80.50 108 ILE A C 1
ATOM 868 O O . ILE A 1 108 ? -1.708 0.376 -0.037 1.00 80.50 108 ILE A O 1
ATOM 872 N N . ILE A 1 109 ? 0.416 0.760 -0.584 1.00 82.19 109 ILE A N 1
ATOM 873 C CA . ILE A 1 109 ? 0.802 1.006 0.806 1.00 82.19 109 ILE A CA 1
ATOM 874 C C . ILE A 1 109 ? 0.381 2.405 1.222 1.00 82.19 109 ILE A C 1
ATOM 876 O O . ILE A 1 109 ? 0.902 3.423 0.727 1.00 82.19 109 ILE A O 1
ATOM 880 N N . GLY A 1 110 ? -0.540 2.414 2.180 1.00 75.56 110 GLY A N 1
ATOM 881 C CA . GLY A 1 110 ? -1.126 3.605 2.759 1.00 75.56 110 GLY A CA 1
ATOM 882 C C . GLY A 1 110 ? -2.090 4.315 1.826 1.00 75.56 110 GLY A C 1
ATOM 883 O O . GLY A 1 110 ? -2.109 5.542 1.849 1.00 75.56 110 GLY A O 1
ATOM 884 N N . ASP A 1 111 ? -2.805 3.599 0.962 1.00 71.94 111 ASP A N 1
ATOM 885 C CA . ASP A 1 111 ? -3.920 4.139 0.173 1.00 71.94 111 ASP A CA 1
ATOM 886 C C . ASP A 1 111 ? -5.049 4.699 1.051 1.00 71.94 111 ASP A C 1
ATOM 888 O O . ASP A 1 111 ? -5.483 5.832 0.840 1.00 71.94 111 ASP A O 1
ATOM 892 N N . GLU A 1 112 ? -5.446 3.955 2.079 1.00 75.94 112 GLU A N 1
ATOM 893 C CA . GLU A 1 112 ? -6.353 4.370 3.147 1.00 75.94 112 GLU A CA 1
ATOM 894 C C . GLU A 1 112 ? -5.625 4.426 4.503 1.00 75.94 112 GLU A C 1
ATOM 896 O O . GLU A 1 112 ? -4.455 4.045 4.630 1.00 75.94 112 GLU A O 1
ATOM 901 N N . THR A 1 113 ? -6.285 4.951 5.543 1.00 84.19 113 THR A N 1
ATOM 902 C CA . THR A 1 113 ? -5.724 4.863 6.896 1.00 84.19 113 THR A CA 1
ATOM 903 C C . THR A 1 113 ? -5.700 3.397 7.323 1.00 84.19 113 THR A C 1
ATOM 905 O O . THR A 1 113 ? -6.677 2.672 7.139 1.00 84.19 113 THR A O 1
ATOM 908 N N . MET A 1 114 ? -4.586 2.941 7.909 1.00 89.38 114 MET A N 1
ATOM 909 C CA . MET A 1 114 ? -4.470 1.548 8.358 1.00 89.38 114 MET A CA 1
ATOM 910 C C . MET A 1 114 ? -5.600 1.169 9.323 1.00 89.38 114 MET A C 1
ATOM 912 O O . MET A 1 114 ? -6.056 0.032 9.289 1.00 89.38 114 MET A O 1
ATOM 916 N N . PHE A 1 115 ? -6.082 2.111 10.145 1.00 89.75 115 PHE A N 1
ATOM 917 C CA . PHE A 1 115 ? -7.207 1.862 11.043 1.00 89.75 115 PHE A CA 1
ATOM 918 C C . PHE A 1 115 ? -8.486 1.529 10.273 1.00 89.75 115 PHE A C 1
ATOM 920 O O . PHE A 1 115 ? -9.069 0.477 10.512 1.00 89.75 115 PHE A O 1
ATOM 927 N N . LYS A 1 116 ? -8.864 2.345 9.282 1.00 89.81 116 LYS A N 1
ATOM 928 C CA . LYS A 1 116 ? -10.032 2.084 8.434 1.00 89.81 116 LYS A CA 1
ATOM 929 C C . LYS A 1 116 ? -9.908 0.753 7.687 1.00 89.81 116 LYS A C 1
ATOM 931 O O . LYS A 1 116 ? -10.860 -0.026 7.667 1.00 89.81 116 LYS A O 1
ATOM 936 N N . SER A 1 117 ? -8.733 0.452 7.130 1.00 89.69 117 SER A N 1
ATOM 937 C CA . SER A 1 117 ? -8.481 -0.832 6.460 1.00 89.69 117 SER A CA 1
ATOM 938 C C . SER A 1 117 ? -8.625 -2.021 7.418 1.00 89.69 117 SER A C 1
ATOM 940 O O . SER A 1 117 ? -9.181 -3.054 7.041 1.00 89.69 117 SER A O 1
ATOM 942 N N . LEU A 1 118 ? -8.179 -1.880 8.671 1.00 91.31 118 LEU A N 1
ATOM 943 C CA . LEU A 1 118 ? -8.373 -2.894 9.710 1.00 91.31 118 LEU A CA 1
ATOM 944 C C . LEU A 1 118 ? -9.849 -3.023 10.099 1.00 91.31 118 LEU A C 1
ATOM 946 O O . LEU A 1 118 ? -10.348 -4.145 10.124 1.00 91.31 118 LEU A O 1
ATOM 950 N N . THR A 1 119 ? -10.564 -1.919 10.330 1.00 90.81 119 THR A N 1
ATOM 951 C CA . THR A 1 119 ? -12.011 -1.928 10.602 1.00 90.81 119 THR A CA 1
ATOM 952 C C . THR A 1 119 ? -12.765 -2.668 9.506 1.00 90.81 119 THR A C 1
ATOM 954 O O . THR A 1 119 ? -13.547 -3.566 9.808 1.00 90.81 119 THR A O 1
ATOM 957 N N . ASN A 1 120 ? -12.491 -2.360 8.235 1.00 90.44 120 ASN A N 1
ATOM 958 C CA . ASN A 1 120 ? -13.122 -3.033 7.100 1.00 90.44 120 ASN A CA 1
ATOM 959 C C . ASN A 1 120 ? -12.835 -4.542 7.105 1.00 90.44 120 ASN A C 1
ATOM 961 O O . ASN A 1 120 ? -13.723 -5.341 6.817 1.00 90.44 120 ASN A O 1
ATOM 965 N N . LYS A 1 121 ? -11.609 -4.946 7.464 1.00 89.06 121 LYS A N 1
ATOM 966 C CA . LYS A 1 121 ? -11.207 -6.358 7.500 1.00 89.06 121 LYS A CA 1
ATOM 967 C C . LYS A 1 121 ? -11.812 -7.129 8.679 1.00 89.06 121 LYS A C 1
ATOM 969 O O . LYS A 1 121 ? -12.117 -8.310 8.536 1.00 89.06 121 LYS A O 1
ATOM 974 N N . PHE A 1 122 ? -11.975 -6.488 9.834 1.00 90.94 122 PHE A N 1
ATOM 975 C CA . PHE A 1 122 ? -12.551 -7.103 11.036 1.00 90.94 122 PHE A CA 1
ATOM 976 C C . PHE A 1 122 ? -14.074 -6.937 11.150 1.00 90.94 122 PHE A C 1
ATOM 978 O O . PHE A 1 122 ? -14.702 -7.634 11.951 1.00 90.94 122 PHE A O 1
ATOM 985 N N . GLY A 1 123 ? -14.666 -6.023 10.377 1.00 89.75 123 GLY A N 1
ATOM 986 C CA . GLY A 1 123 ? -16.086 -5.666 10.423 1.00 89.75 123 GLY A CA 1
ATOM 987 C C . GLY A 1 123 ? -16.513 -4.932 11.700 1.00 89.75 123 GLY A C 1
ATOM 988 O O . GLY A 1 123 ? -17.707 -4.802 11.951 1.00 89.75 123 GLY A O 1
ATOM 989 N N . SER A 1 124 ? -15.566 -4.506 12.540 1.00 88.25 124 SER A N 1
ATOM 990 C CA . SER A 1 124 ? -15.824 -3.868 13.833 1.00 88.25 124 SER A CA 1
ATOM 991 C C . SER A 1 124 ? -14.628 -3.015 14.252 1.00 88.25 124 SER A C 1
ATOM 993 O O . SER A 1 124 ? -13.490 -3.497 14.239 1.00 88.25 124 SER A O 1
ATOM 995 N N . ASP A 1 125 ? -14.905 -1.773 14.659 1.00 85.00 125 ASP A N 1
ATOM 996 C CA . ASP A 1 125 ? -13.907 -0.853 15.215 1.00 85.00 125 ASP A CA 1
ATOM 997 C C . ASP A 1 125 ? -13.264 -1.444 16.478 1.00 85.00 125 ASP A C 1
ATOM 999 O O . ASP A 1 125 ? -12.044 -1.435 16.611 1.00 85.00 125 ASP A O 1
ATOM 1003 N N . GLU A 1 126 ? -14.057 -2.056 17.362 1.00 82.62 126 GLU A N 1
ATOM 1004 C CA . GLU A 1 126 ? -13.585 -2.661 18.617 1.00 82.62 126 GLU A CA 1
ATOM 1005 C C . GLU A 1 126 ? -12.515 -3.731 18.373 1.00 82.62 126 GLU A C 1
ATOM 1007 O O . GLU A 1 126 ? -11.433 -3.689 18.961 1.00 82.62 126 GLU A O 1
ATOM 1012 N N . LYS A 1 127 ? -12.779 -4.650 17.436 1.00 87.25 127 LYS A N 1
ATOM 1013 C CA . LYS A 1 127 ? -11.835 -5.717 17.068 1.00 87.25 127 LYS A CA 1
ATOM 1014 C C . LYS A 1 127 ? -10.576 -5.168 16.398 1.00 87.25 127 LYS A C 1
ATOM 1016 O O . LYS A 1 127 ? -9.478 -5.663 16.650 1.00 87.25 127 LYS A O 1
ATOM 1021 N N . ALA A 1 128 ? -10.719 -4.148 15.549 1.00 88.88 128 ALA A N 1
ATOM 1022 C CA . ALA A 1 128 ? -9.581 -3.495 14.907 1.00 88.88 128 ALA A CA 1
ATOM 1023 C C . ALA A 1 128 ? -8.681 -2.789 15.935 1.00 88.88 128 ALA A C 1
ATOM 1025 O O . ALA A 1 128 ? -7.454 -2.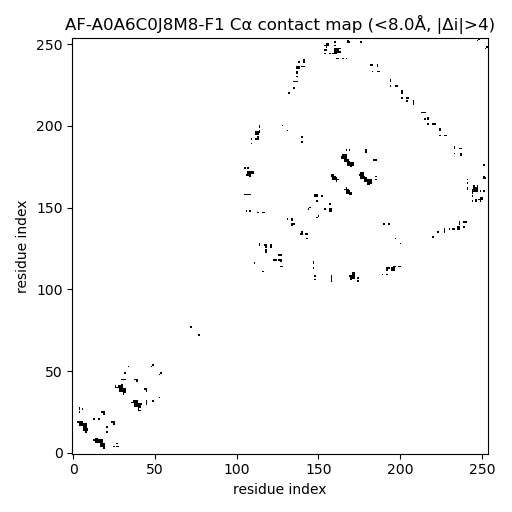889 15.853 1.00 88.88 128 ALA A O 1
ATOM 1026 N N . MET A 1 129 ? -9.275 -2.134 16.935 1.00 84.75 129 MET A N 1
ATOM 1027 C CA . MET A 1 129 ? -8.548 -1.511 18.042 1.00 84.75 129 MET A CA 1
ATOM 1028 C C . MET A 1 129 ? -7.841 -2.542 18.920 1.00 84.75 129 MET A C 1
ATOM 1030 O O . MET A 1 129 ? -6.658 -2.376 19.205 1.00 84.75 129 MET A O 1
ATOM 1034 N N . GLU A 1 130 ? -8.524 -3.616 19.325 1.00 83.94 130 GLU A N 1
ATOM 1035 C CA . GLU A 1 130 ? -7.930 -4.689 20.133 1.00 83.94 130 GLU A CA 1
ATOM 1036 C C . GLU A 1 130 ? -6.722 -5.320 19.421 1.00 83.94 130 GLU A C 1
ATOM 1038 O O . GLU A 1 130 ? -5.652 -5.522 20.011 1.00 83.94 130 GLU A O 1
ATOM 1043 N N . PHE A 1 131 ? -6.855 -5.558 18.113 1.00 88.88 131 PHE A N 1
ATOM 1044 C CA . PHE A 1 131 ? -5.755 -6.026 17.283 1.00 88.88 131 PHE A CA 1
ATOM 1045 C C . PHE A 1 131 ? -4.600 -5.019 17.240 1.00 88.88 131 PHE A C 1
ATOM 1047 O O . PHE A 1 131 ? -3.452 -5.410 17.441 1.00 88.88 131 PHE A O 1
ATOM 1054 N N . LEU A 1 132 ? -4.863 -3.727 17.022 1.00 85.88 132 LEU A N 1
ATOM 1055 C CA . LEU A 1 132 ? -3.798 -2.721 17.027 1.00 85.88 132 LEU A CA 1
ATOM 1056 C C . LEU A 1 132 ? -3.067 -2.684 18.368 1.00 85.88 132 LEU A C 1
ATOM 1058 O O . LEU A 1 132 ? -1.844 -2.790 18.383 1.00 85.88 132 LEU A O 1
ATOM 1062 N N . LEU A 1 133 ? -3.805 -2.606 19.479 1.00 79.62 133 LEU A N 1
ATOM 1063 C CA . LEU A 1 133 ? -3.264 -2.476 20.836 1.00 79.62 133 LEU A CA 1
ATOM 1064 C C . LEU A 1 133 ? -2.421 -3.679 21.262 1.00 79.62 133 LEU A C 1
ATOM 1066 O O . LEU A 1 133 ? -1.356 -3.523 21.861 1.00 79.62 133 LEU A O 1
ATOM 1070 N N . SER A 1 134 ? -2.850 -4.889 20.906 1.00 82.38 134 SER A N 1
ATOM 1071 C CA . SER A 1 134 ? -2.100 -6.113 21.209 1.00 82.38 134 SER A CA 1
ATOM 1072 C C . SER A 1 134 ? -0.783 -6.240 20.422 1.00 82.38 134 SER A C 1
ATOM 1074 O O . SER A 1 134 ? 0.114 -6.985 20.840 1.00 82.38 134 SER A O 1
ATOM 1076 N N . ASN A 1 135 ? -0.631 -5.487 19.325 1.00 82.12 135 ASN A N 1
ATOM 1077 C CA . ASN A 1 135 ? 0.521 -5.537 18.421 1.00 82.12 135 ASN A CA 1
ATOM 1078 C C . ASN A 1 135 ? 1.417 -4.280 18.456 1.00 82.12 135 ASN A C 1
ATOM 1080 O O . ASN A 1 135 ? 2.365 -4.210 17.676 1.00 82.12 135 ASN A O 1
ATOM 1084 N N . ILE A 1 136 ? 1.207 -3.325 19.380 1.00 70.00 136 ILE A N 1
ATOM 1085 C CA . ILE A 1 136 ? 2.054 -2.118 19.549 1.00 70.00 136 ILE A CA 1
ATOM 1086 C C . ILE A 1 136 ? 3.400 -2.465 20.204 1.00 70.00 136 ILE A C 1
ATOM 1088 O O . ILE A 1 136 ? 3.707 -2.088 21.337 1.00 70.00 136 ILE A O 1
ATOM 1092 N N . LYS A 1 137 ? 4.232 -3.219 19.493 1.00 70.69 137 LYS A N 1
ATOM 1093 C CA . LYS A 1 137 ? 5.638 -3.453 19.830 1.00 70.69 137 LYS A CA 1
ATOM 1094 C C . LYS A 1 137 ? 6.433 -3.389 18.526 1.00 70.69 137 LYS A C 1
ATOM 1096 O O . LYS A 1 137 ? 5.976 -3.984 17.556 1.00 70.69 137 LYS A O 1
ATOM 1101 N N . PRO A 1 138 ? 7.625 -2.764 18.483 1.00 61.72 138 PRO A N 1
ATOM 1102 C CA . PRO A 1 138 ? 8.435 -2.685 17.261 1.00 61.72 138 PRO A CA 1
ATOM 1103 C C . PRO A 1 138 ? 8.641 -4.046 16.581 1.00 61.72 138 PRO A C 1
ATOM 1105 O O . PRO A 1 138 ? 8.589 -4.160 15.361 1.00 61.72 138 PRO A O 1
ATOM 1108 N N . GLU A 1 139 ? 8.785 -5.099 17.386 1.00 68.44 139 GLU A N 1
ATOM 1109 C CA . GLU A 1 139 ? 8.969 -6.486 16.941 1.00 68.44 139 GLU A CA 1
ATOM 1110 C C . GLU A 1 139 ? 7.689 -7.117 16.357 1.00 68.44 139 GLU A C 1
ATOM 1112 O O . GLU A 1 139 ? 7.768 -8.072 15.591 1.00 68.44 139 GLU A O 1
ATOM 1117 N N . ARG A 1 140 ? 6.513 -6.562 16.679 1.00 80.56 140 ARG A N 1
ATOM 1118 C CA . ARG A 1 140 ? 5.182 -7.011 16.235 1.00 80.56 140 ARG A CA 1
ATOM 1119 C C . ARG A 1 140 ? 4.521 -6.085 15.220 1.00 80.56 140 ARG A C 1
ATOM 1121 O O . ARG A 1 140 ? 3.469 -6.425 14.693 1.00 80.56 140 ARG A O 1
ATOM 1128 N N . ASN A 1 141 ? 5.146 -4.963 14.858 1.00 84.19 141 ASN A N 1
ATOM 1129 C CA . ASN A 1 141 ? 4.662 -4.099 13.774 1.00 84.19 141 ASN A CA 1
ATOM 1130 C C . ASN A 1 141 ? 4.466 -4.881 12.462 1.00 84.19 141 ASN A C 1
ATOM 1132 O O . ASN A 1 141 ? 3.594 -4.552 11.656 1.00 84.19 141 ASN A O 1
ATOM 1136 N N . ILE A 1 142 ? 5.241 -5.955 12.270 1.00 89.25 142 ILE A N 1
ATOM 1137 C CA . ILE A 1 142 ? 5.076 -6.867 11.142 1.00 89.25 142 ILE A CA 1
ATOM 1138 C C . ILE A 1 142 ? 3.713 -7.566 11.135 1.00 89.25 142 ILE A C 1
ATOM 1140 O O . ILE A 1 142 ? 3.191 -7.816 10.059 1.00 89.25 142 ILE A O 1
ATOM 1144 N N . ASP A 1 143 ? 3.095 -7.827 12.288 1.00 91.06 143 ASP A N 1
ATOM 1145 C CA . ASP A 1 143 ? 1.785 -8.481 12.378 1.00 91.06 143 ASP A CA 1
ATOM 1146 C C . ASP A 1 143 ? 0.696 -7.599 11.754 1.00 91.06 143 ASP A C 1
ATOM 1148 O O . ASP A 1 143 ? -0.186 -8.093 11.050 1.00 91.06 143 ASP A O 1
ATOM 1152 N N . ILE A 1 144 ? 0.804 -6.278 11.930 1.00 90.38 144 ILE A N 1
ATOM 1153 C CA . ILE A 1 144 ? -0.096 -5.296 11.311 1.00 90.38 144 ILE A CA 1
ATOM 1154 C C . ILE A 1 144 ? 0.103 -5.285 9.792 1.00 90.38 144 ILE A C 1
ATOM 1156 O O . ILE A 1 144 ? -0.866 -5.355 9.036 1.00 90.38 144 ILE A O 1
ATOM 1160 N N . VAL A 1 145 ? 1.360 -5.263 9.336 1.00 91.50 145 VAL A N 1
ATOM 1161 C CA . VAL A 1 145 ? 1.706 -5.326 7.904 1.00 91.50 145 VAL A CA 1
ATOM 1162 C C . VAL A 1 145 ? 1.220 -6.635 7.282 1.00 91.50 145 VAL A C 1
ATOM 1164 O O . VAL A 1 145 ? 0.626 -6.613 6.208 1.00 91.50 145 VAL A O 1
ATOM 1167 N N . ASN A 1 146 ? 1.410 -7.763 7.967 1.00 92.75 146 ASN A N 1
ATOM 1168 C CA . ASN A 1 146 ? 0.940 -9.077 7.545 1.00 92.75 146 ASN A CA 1
ATOM 1169 C C . ASN A 1 146 ? -0.575 -9.057 7.365 1.00 92.75 146 ASN A C 1
ATOM 1171 O O . ASN A 1 146 ? -1.072 -9.392 6.291 1.00 92.75 146 ASN A O 1
ATOM 1175 N N . LYS A 1 147 ? -1.303 -8.608 8.394 1.00 92.62 147 LYS A N 1
ATOM 1176 C CA . LYS A 1 147 ? -2.765 -8.551 8.380 1.00 92.62 147 LYS A CA 1
ATOM 1177 C C . LYS A 1 147 ? -3.290 -7.641 7.275 1.00 92.62 147 LYS A C 1
ATOM 1179 O O . LYS A 1 147 ? -4.307 -7.963 6.676 1.00 92.62 147 LYS A O 1
ATOM 1184 N N . LEU A 1 148 ? -2.635 -6.526 6.980 1.00 90.31 148 LEU A N 1
ATOM 1185 C CA . LEU A 1 148 ? -3.136 -5.579 5.982 1.00 90.31 148 LEU A CA 1
ATOM 1186 C C . LEU A 1 148 ? -2.735 -5.924 4.551 1.00 90.31 148 LEU A C 1
ATOM 1188 O O . LEU A 1 148 ? -3.556 -5.811 3.646 1.00 90.31 148 LEU A O 1
ATOM 1192 N N . TYR A 1 149 ? -1.490 -6.341 4.348 1.00 91.00 149 TYR A N 1
ATOM 1193 C CA . TYR A 1 149 ? -0.869 -6.292 3.029 1.00 91.00 149 TYR A CA 1
ATOM 1194 C C . TYR A 1 149 ? -0.367 -7.634 2.507 1.00 91.00 149 TYR A C 1
ATOM 1196 O O . TYR A 1 149 ? -0.071 -7.712 1.318 1.00 91.00 149 TYR A O 1
ATOM 1204 N N . LEU A 1 150 ? -0.221 -8.660 3.354 1.00 91.88 150 LEU A N 1
ATOM 1205 C CA . LEU A 1 150 ? 0.406 -9.932 2.958 1.00 91.88 150 LEU A CA 1
ATOM 1206 C C . LEU A 1 150 ? -0.523 -11.149 3.123 1.00 91.88 150 LEU A C 1
ATOM 1208 O O . LEU A 1 150 ? -0.436 -12.104 2.355 1.00 91.88 150 LEU A O 1
ATOM 1212 N N . GLU A 1 151 ? -1.411 -11.141 4.119 1.00 91.00 151 GLU A N 1
ATOM 1213 C CA . GLU A 1 151 ? -2.302 -12.263 4.436 1.00 91.00 151 GLU A CA 1
ATOM 1214 C C . GLU A 1 151 ? -3.237 -12.583 3.260 1.00 91.00 151 GLU A C 1
ATOM 1216 O O . GLU A 1 151 ? -4.025 -11.740 2.831 1.00 91.00 151 GLU A O 1
ATOM 1221 N N . GLY A 1 152 ? -3.174 -13.828 2.776 1.00 87.44 152 GLY A N 1
ATOM 1222 C CA . GLY A 1 152 ? -3.982 -14.306 1.649 1.00 87.44 152 GLY A CA 1
ATOM 1223 C C . GLY A 1 152 ? -3.438 -13.921 0.270 1.00 87.44 152 GLY A C 1
ATOM 1224 O O . GLY A 1 152 ? -4.130 -14.125 -0.724 1.00 87.44 152 GLY A O 1
ATOM 1225 N N . ILE A 1 153 ? -2.222 -13.371 0.193 1.00 89.31 153 ILE A N 1
ATOM 1226 C CA . ILE A 1 153 ? -1.590 -12.934 -1.057 1.00 89.31 153 ILE A CA 1
ATOM 1227 C C . ILE A 1 153 ? -0.362 -13.802 -1.329 1.00 89.31 153 ILE A C 1
ATOM 1229 O O . ILE A 1 153 ? 0.395 -14.156 -0.428 1.00 89.31 153 ILE A O 1
ATOM 1233 N N . GLU A 1 154 ? -0.153 -14.164 -2.590 1.00 88.50 154 GLU A N 1
ATOM 1234 C CA . GLU A 1 154 ? 1.049 -14.887 -3.000 1.00 88.50 154 GLU A CA 1
ATOM 1235 C C . GLU A 1 154 ? 2.288 -13.977 -2.933 1.00 88.50 154 GLU A C 1
ATOM 1237 O O . GLU A 1 154 ? 2.223 -12.788 -3.242 1.00 88.50 154 GLU A O 1
ATOM 1242 N N . ARG A 1 155 ? 3.454 -14.527 -2.570 1.00 89.50 155 ARG A N 1
ATOM 1243 C CA . ARG A 1 155 ? 4.687 -13.740 -2.343 1.00 89.50 155 ARG A CA 1
ATOM 1244 C C . ARG A 1 155 ? 5.166 -12.922 -3.545 1.00 89.50 155 ARG A C 1
ATOM 1246 O O . ARG A 1 155 ? 5.871 -11.939 -3.366 1.00 89.50 155 ARG A O 1
ATOM 1253 N N . ASN A 1 156 ? 4.857 -13.354 -4.761 1.00 90.00 156 ASN A N 1
ATOM 1254 C CA . ASN A 1 156 ? 5.129 -12.676 -6.040 1.00 90.00 156 ASN A CA 1
ATOM 1255 C C . ASN A 1 156 ? 4.145 -11.527 -6.340 1.00 90.00 156 ASN A C 1
ATOM 1257 O O . ASN A 1 156 ? 4.331 -10.800 -7.314 1.00 90.00 156 ASN A O 1
ATOM 1261 N N . ARG A 1 157 ? 3.095 -11.386 -5.529 1.00 89.12 157 ARG A N 1
ATOM 1262 C CA . ARG A 1 157 ? 2.067 -10.345 -5.613 1.00 89.12 157 ARG A CA 1
ATOM 1263 C C . ARG A 1 157 ? 2.078 -9.418 -4.401 1.00 89.12 157 ARG A C 1
ATOM 1265 O O . ARG A 1 157 ? 1.179 -8.588 -4.273 1.00 89.12 157 ARG A O 1
ATOM 1272 N N . TYR A 1 158 ? 3.055 -9.558 -3.506 1.00 91.81 158 TYR A N 1
ATOM 1273 C CA . TYR A 1 158 ? 3.170 -8.673 -2.358 1.00 91.81 158 TYR A CA 1
ATOM 1274 C C . TYR A 1 158 ? 3.344 -7.215 -2.813 1.00 91.81 158 TYR A C 1
ATOM 1276 O O . TYR A 1 158 ? 4.105 -6.924 -3.737 1.00 91.81 158 TYR A O 1
ATOM 1284 N N . PRO A 1 159 ? 2.687 -6.255 -2.141 1.00 91.25 159 PRO A N 1
ATOM 1285 C CA . PRO A 1 159 ? 2.835 -4.836 -2.462 1.00 91.25 159 PRO A CA 1
ATOM 1286 C C . PRO A 1 159 ? 4.187 -4.258 -2.005 1.00 91.25 159 PRO A C 1
ATOM 1288 O O . PRO A 1 159 ? 4.505 -3.108 -2.317 1.00 91.25 159 PRO A O 1
ATOM 1291 N N . ILE A 1 160 ? 4.985 -5.058 -1.286 1.00 94.50 160 ILE A N 1
ATOM 1292 C CA . ILE A 1 160 ? 6.353 -4.792 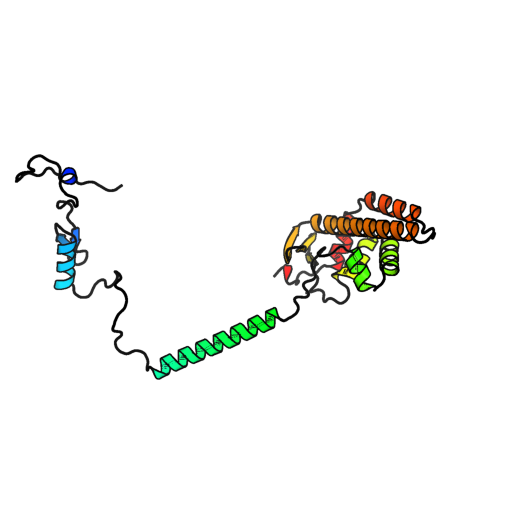-0.830 1.00 94.50 160 ILE A CA 1
ATOM 1293 C C . ILE A 1 160 ? 7.192 -6.024 -1.152 1.00 94.50 160 ILE A C 1
ATOM 1295 O O . ILE A 1 160 ? 6.800 -7.133 -0.803 1.00 94.50 160 ILE A O 1
ATOM 1299 N N . ALA A 1 161 ? 8.370 -5.828 -1.729 1.00 95.38 161 ALA A N 1
ATOM 1300 C CA . ALA A 1 161 ? 9.367 -6.878 -1.871 1.00 95.38 161 ALA A CA 1
ATOM 1301 C C . ALA A 1 161 ? 10.750 -6.361 -1.480 1.00 95.38 161 ALA A C 1
ATOM 1303 O O . ALA A 1 161 ? 11.050 -5.175 -1.640 1.00 95.38 161 ALA A O 1
ATOM 1304 N N . CYS A 1 162 ? 11.594 -7.254 -0.976 1.00 96.00 162 CYS A N 1
ATOM 1305 C CA . CYS A 1 162 ? 12.978 -6.967 -0.621 1.00 96.00 162 CYS A CA 1
ATOM 1306 C C . CYS A 1 162 ? 13.913 -7.955 -1.323 1.00 96.00 162 CYS A C 1
ATOM 1308 O O . CYS A 1 162 ? 13.599 -9.140 -1.415 1.00 96.00 162 CYS A O 1
ATOM 1310 N N . THR A 1 163 ? 15.071 -7.475 -1.773 1.00 93.44 163 THR A N 1
ATOM 1311 C CA . THR A 1 163 ? 16.216 -8.321 -2.158 1.00 93.44 163 THR A CA 1
ATOM 1312 C C . THR A 1 163 ? 17.328 -8.212 -1.117 1.00 93.44 163 THR A C 1
ATOM 1314 O O . THR A 1 163 ? 17.219 -7.445 -0.150 1.00 93.44 163 THR A O 1
ATOM 1317 N N . ASP A 1 164 ? 18.433 -8.920 -1.346 1.00 84.44 164 ASP A N 1
ATOM 1318 C CA . ASP A 1 164 ? 19.641 -8.786 -0.537 1.00 84.44 164 ASP A CA 1
ATOM 1319 C C . ASP A 1 164 ? 20.113 -7.326 -0.426 1.00 84.44 164 ASP A C 1
ATOM 1321 O O . ASP A 1 164 ? 19.920 -6.492 -1.321 1.00 84.44 164 ASP A O 1
ATOM 1325 N N . GLY A 1 165 ? 20.699 -6.999 0.730 1.00 82.19 165 GLY A N 1
ATOM 1326 C CA . GLY A 1 165 ? 21.204 -5.657 1.031 1.00 82.19 165 GLY A CA 1
ATOM 1327 C C . GLY A 1 165 ? 20.136 -4.623 1.418 1.00 82.19 165 GLY A C 1
ATOM 1328 O O . GLY A 1 165 ? 20.387 -3.424 1.288 1.00 82.19 165 GLY A O 1
ATOM 1329 N N . TYR A 1 166 ? 18.962 -5.051 1.904 1.00 91.06 166 TYR A N 1
ATOM 1330 C CA . TYR A 1 166 ? 17.860 -4.164 2.325 1.00 91.06 166 TYR A CA 1
ATOM 1331 C C . TYR A 1 166 ? 17.355 -3.244 1.206 1.00 91.06 166 TYR A C 1
ATOM 1333 O O . TYR A 1 166 ? 17.033 -2.075 1.442 1.00 91.06 166 TYR A O 1
ATOM 1341 N N . ARG A 1 167 ? 17.316 -3.734 -0.035 1.00 94.62 167 ARG A N 1
ATOM 1342 C CA . ARG A 1 167 ? 16.732 -2.991 -1.152 1.00 94.62 167 ARG A CA 1
ATOM 1343 C C . ARG A 1 167 ? 15.255 -3.341 -1.265 1.00 94.62 167 ARG A C 1
ATOM 1345 O O . ARG A 1 167 ? 14.900 -4.406 -1.761 1.00 94.62 167 ARG A O 1
ATOM 1352 N N . PHE A 1 168 ? 14.408 -2.418 -0.830 1.00 95.75 168 PHE A N 1
ATOM 1353 C CA . PHE A 1 168 ? 12.964 -2.579 -0.891 1.00 95.75 168 PHE A CA 1
ATOM 1354 C C . PHE A 1 168 ? 12.400 -1.941 -2.154 1.00 95.75 168 PHE A C 1
ATOM 1356 O O . PHE A 1 168 ? 12.784 -0.831 -2.524 1.00 95.75 168 PHE A O 1
ATOM 1363 N N . ARG A 1 169 ? 11.440 -2.616 -2.783 1.00 95.38 169 ARG A N 1
ATOM 1364 C CA . ARG A 1 169 ? 10.562 -2.030 -3.792 1.00 95.38 169 ARG A CA 1
ATOM 1365 C C . ARG A 1 169 ? 9.116 -2.176 -3.372 1.00 95.38 169 ARG A C 1
ATOM 1367 O O . ARG A 1 169 ? 8.720 -3.222 -2.867 1.00 95.38 169 ARG A O 1
ATOM 1374 N N . TYR A 1 170 ? 8.344 -1.113 -3.549 1.00 94.12 170 TYR A N 1
ATOM 1375 C CA . TYR A 1 170 ? 6.953 -1.094 -3.116 1.00 94.12 170 TYR A CA 1
ATOM 1376 C C . TYR A 1 170 ? 6.109 -0.074 -3.869 1.00 94.12 170 TYR A C 1
ATOM 1378 O O . TYR A 1 170 ? 6.634 0.882 -4.440 1.00 94.12 170 TYR A O 1
ATOM 1386 N N . LEU A 1 171 ? 4.791 -0.261 -3.843 1.00 89.25 171 LEU A N 1
ATOM 1387 C CA . LEU A 1 171 ? 3.842 0.650 -4.479 1.00 89.25 171 LEU A CA 1
ATOM 1388 C C . LEU A 1 171 ? 3.438 1.781 -3.534 1.00 89.25 171 LEU A C 1
ATOM 1390 O O . LEU A 1 171 ? 2.965 1.552 -2.421 1.00 89.25 171 LEU A O 1
ATOM 1394 N N . ASN A 1 172 ? 3.621 3.022 -3.983 1.00 84.56 172 ASN A N 1
ATOM 1395 C CA . ASN A 1 172 ? 3.149 4.199 -3.257 1.00 84.56 172 ASN A CA 1
ATOM 1396 C C . ASN A 1 172 ? 1.684 4.536 -3.590 1.00 84.56 172 ASN A C 1
ATOM 1398 O O . ASN A 1 172 ? 1.111 3.977 -4.519 1.00 84.56 172 ASN A O 1
ATOM 1402 N N . ARG A 1 173 ? 1.121 5.542 -2.904 1.00 81.94 173 ARG A N 1
ATOM 1403 C CA . ARG A 1 173 ? -0.246 6.072 -3.123 1.00 81.94 173 ARG A CA 1
ATOM 1404 C C . ARG A 1 173 ? -0.598 6.409 -4.576 1.00 81.94 173 ARG A C 1
ATOM 1406 O O . ARG A 1 173 ? -1.766 6.429 -4.927 1.00 81.94 173 ARG A O 1
ATOM 1413 N N . SER A 1 174 ? 0.397 6.697 -5.415 1.00 79.94 174 SER A N 1
ATOM 1414 C CA . SER A 1 174 ? 0.202 6.992 -6.842 1.00 79.94 174 SER A CA 1
ATOM 1415 C C . SER A 1 174 ? 0.287 5.756 -7.747 1.00 79.94 174 SER A C 1
ATOM 1417 O O . SER A 1 174 ? 0.337 5.903 -8.965 1.00 79.94 174 SER A O 1
ATOM 1419 N N . GLY A 1 175 ? 0.381 4.552 -7.175 1.00 79.88 175 GLY A N 1
ATOM 1420 C CA . GLY A 1 175 ? 0.573 3.303 -7.915 1.00 79.88 175 GLY A CA 1
ATOM 1421 C C . GLY A 1 175 ? 1.958 3.170 -8.556 1.00 79.88 175 GLY A C 1
ATOM 1422 O O . GLY A 1 175 ? 2.159 2.314 -9.412 1.00 79.88 175 GLY A O 1
ATOM 1423 N N . LYS A 1 176 ? 2.925 4.018 -8.176 1.00 85.75 176 LYS A N 1
ATOM 1424 C CA . LYS A 1 176 ? 4.294 3.978 -8.709 1.00 85.75 176 LYS A CA 1
ATOM 1425 C C . LYS A 1 176 ? 5.189 3.131 -7.817 1.00 85.75 176 LYS A C 1
ATOM 1427 O O . LYS A 1 176 ? 5.121 3.234 -6.590 1.00 85.75 176 LYS A O 1
ATOM 1432 N N . ILE A 1 177 ? 6.070 2.357 -8.448 1.00 91.06 177 ILE A N 1
ATOM 1433 C CA . ILE A 1 177 ? 7.109 1.592 -7.757 1.00 91.06 177 ILE A CA 1
ATOM 1434 C C . ILE A 1 177 ? 8.164 2.562 -7.219 1.00 91.06 177 ILE A C 1
ATOM 1436 O O . ILE A 1 177 ? 8.738 3.361 -7.960 1.00 91.06 177 ILE A O 1
ATOM 1440 N N . VAL A 1 178 ? 8.420 2.482 -5.919 1.00 92.25 178 VAL A N 1
ATOM 1441 C CA . VAL A 1 178 ? 9.487 3.200 -5.222 1.00 92.25 178 VAL A CA 1
ATOM 1442 C C . VAL A 1 178 ? 10.641 2.235 -4.978 1.00 92.25 178 VAL A C 1
ATOM 1444 O O . VAL A 1 178 ? 10.418 1.163 -4.431 1.00 92.25 178 VAL A O 1
ATOM 1447 N N . ASP A 1 179 ? 11.863 2.618 -5.361 1.00 94.31 179 ASP A N 1
ATOM 1448 C CA . ASP A 1 179 ? 13.106 1.889 -5.051 1.00 94.31 179 ASP A CA 1
ATOM 1449 C C . ASP A 1 179 ? 13.758 2.511 -3.802 1.00 94.31 179 ASP A C 1
ATOM 1451 O O . ASP A 1 179 ? 14.287 3.627 -3.845 1.00 94.31 179 ASP A O 1
ATOM 1455 N N . ASP A 1 180 ? 13.686 1.812 -2.670 1.00 93.62 180 ASP A N 1
ATOM 1456 C CA . ASP A 1 180 ? 14.208 2.239 -1.370 1.00 93.62 180 ASP A CA 1
ATOM 1457 C C . ASP A 1 180 ? 15.426 1.404 -0.961 1.00 93.62 180 ASP A C 1
ATOM 1459 O O . ASP A 1 180 ? 15.335 0.338 -0.345 1.00 93.62 180 ASP A O 1
ATOM 1463 N N . LYS A 1 181 ? 16.605 1.916 -1.316 1.00 92.56 181 LYS A N 1
ATOM 1464 C CA . LYS A 1 181 ? 17.892 1.323 -0.948 1.00 92.56 181 LYS A CA 1
ATOM 1465 C C . LYS A 1 181 ? 18.168 1.552 0.540 1.00 92.56 181 LYS A C 1
ATOM 1467 O O . LYS A 1 181 ? 18.292 2.690 0.986 1.00 92.56 181 LYS A O 1
ATOM 1472 N N . GLY A 1 182 ? 18.302 0.467 1.297 1.00 88.25 182 GLY A N 1
ATOM 1473 C CA . GLY A 1 182 ? 18.545 0.489 2.740 1.00 88.25 182 GLY A CA 1
ATOM 1474 C C . GLY A 1 182 ? 17.275 0.488 3.599 1.00 88.25 182 GLY A C 1
ATOM 1475 O O . GLY A 1 182 ? 17.397 0.466 4.828 1.00 88.25 182 GLY A O 1
ATOM 1476 N N . GLY A 1 183 ? 16.085 0.515 2.984 1.00 88.56 183 GLY A N 1
ATOM 1477 C CA . GLY A 1 183 ? 14.791 0.281 3.635 1.00 88.56 183 GLY A CA 1
ATOM 1478 C C . GLY A 1 183 ? 14.321 1.334 4.636 1.00 88.56 183 GLY A C 1
ATOM 1479 O O . GLY A 1 183 ? 13.403 1.070 5.407 1.00 88.56 183 GLY A O 1
ATOM 1480 N N . ARG A 1 184 ? 14.954 2.512 4.689 1.00 88.88 184 ARG A N 1
ATOM 1481 C CA . ARG A 1 184 ? 14.610 3.538 5.690 1.00 88.88 184 ARG A CA 1
ATOM 1482 C C . ARG A 1 184 ? 13.279 4.221 5.382 1.00 88.88 184 ARG A C 1
ATOM 1484 O O . ARG A 1 184 ? 12.558 4.577 6.310 1.00 88.88 184 ARG A O 1
ATOM 1491 N N . LYS A 1 185 ? 12.953 4.422 4.101 1.00 91.19 185 LYS A N 1
ATOM 1492 C CA . LYS A 1 185 ? 11.736 5.140 3.695 1.00 91.19 185 LYS A CA 1
ATOM 1493 C C . LYS A 1 185 ? 10.501 4.285 3.927 1.00 91.19 185 LYS A C 1
ATOM 1495 O O . LYS A 1 185 ? 9.515 4.804 4.440 1.00 91.19 185 LYS A O 1
ATOM 1500 N N . ILE A 1 186 ? 10.552 2.998 3.576 1.00 91.19 186 ILE A N 1
ATOM 1501 C CA . ILE A 1 186 ? 9.415 2.096 3.783 1.00 91.19 186 ILE A CA 1
ATOM 1502 C C . ILE A 1 186 ? 9.122 1.901 5.268 1.00 91.19 186 ILE A C 1
ATOM 1504 O O . ILE A 1 186 ? 7.971 2.006 5.677 1.00 91.19 186 ILE A O 1
ATOM 1508 N N . VAL A 1 187 ? 10.161 1.704 6.081 1.00 90.38 187 VAL A N 1
ATOM 1509 C CA . VAL A 1 187 ? 10.030 1.526 7.532 1.00 90.38 187 VAL A CA 1
ATOM 1510 C C . VAL A 1 187 ? 9.427 2.768 8.176 1.00 90.38 187 VAL A C 1
ATOM 1512 O O . VAL A 1 187 ? 8.374 2.671 8.798 1.00 90.38 187 VAL A O 1
ATOM 1515 N N . SER A 1 188 ? 10.006 3.945 7.914 1.00 87.81 188 SER A N 1
ATOM 1516 C CA . SER A 1 188 ? 9.484 5.212 8.438 1.00 87.81 188 SER A CA 1
ATOM 1517 C C . SER A 1 188 ? 8.041 5.474 7.995 1.00 87.81 188 SER A C 1
ATOM 1519 O O . SER A 1 188 ? 7.226 5.952 8.784 1.00 87.81 188 SER A O 1
ATOM 1521 N N . LYS A 1 189 ? 7.694 5.129 6.748 1.00 89.69 189 LYS A N 1
ATOM 1522 C CA . LYS A 1 189 ? 6.327 5.257 6.234 1.00 89.69 189 LYS A CA 1
ATOM 1523 C C . LYS A 1 189 ? 5.356 4.342 6.978 1.00 89.69 189 LYS A C 1
ATOM 1525 O O . LYS A 1 189 ? 4.322 4.821 7.430 1.00 89.69 189 LYS A O 1
ATOM 1530 N N . LEU A 1 190 ? 5.689 3.061 7.128 1.00 89.94 190 LEU A N 1
ATOM 1531 C CA . LEU A 1 190 ? 4.845 2.095 7.831 1.00 89.94 190 LEU A CA 1
ATOM 1532 C C . LEU A 1 190 ? 4.674 2.468 9.304 1.00 89.94 190 LEU A C 1
ATOM 1534 O O . LEU A 1 190 ? 3.561 2.442 9.811 1.00 89.94 190 LEU A O 1
ATOM 1538 N N . GLU A 1 191 ? 5.740 2.881 9.986 1.00 87.06 191 GLU A N 1
ATOM 1539 C CA . GLU A 1 191 ? 5.647 3.302 11.386 1.00 87.06 191 GLU A CA 1
ATOM 1540 C C . GLU A 1 191 ? 4.825 4.575 11.558 1.00 87.06 191 GLU A C 1
ATOM 1542 O O . GLU A 1 191 ? 4.058 4.675 12.516 1.00 87.06 191 GLU A O 1
ATOM 1547 N N . SER A 1 192 ? 4.954 5.529 10.628 1.00 86.25 192 SER A N 1
ATOM 1548 C CA . SER A 1 192 ? 4.120 6.730 10.606 1.00 86.25 192 SER A CA 1
ATOM 1549 C C . SER A 1 192 ? 2.652 6.376 10.393 1.00 86.25 192 SER A C 1
ATOM 1551 O O . SER A 1 192 ? 1.790 6.975 11.028 1.00 86.25 192 SER A O 1
ATOM 1553 N N . GLU A 1 193 ? 2.350 5.418 9.519 1.00 88.12 193 GLU A N 1
ATOM 1554 C CA . GLU A 1 193 ? 0.976 4.983 9.259 1.00 88.12 193 GLU A CA 1
ATOM 1555 C C . GLU A 1 193 ? 0.384 4.223 10.450 1.00 88.12 193 GLU A C 1
ATOM 1557 O O . GLU A 1 193 ? -0.758 4.491 10.825 1.00 88.12 193 GLU A O 1
ATOM 1562 N N . ILE A 1 194 ? 1.174 3.365 11.104 1.00 87.12 194 ILE A N 1
ATOM 1563 C CA . ILE A 1 194 ? 0.793 2.715 12.364 1.00 87.12 194 ILE A CA 1
ATOM 1564 C C . ILE A 1 194 ? 0.510 3.783 13.425 1.00 87.12 194 ILE A C 1
ATOM 1566 O O . ILE A 1 194 ? -0.531 3.741 14.074 1.00 87.12 194 ILE A O 1
ATOM 1570 N N . HIS A 1 195 ? 1.379 4.789 13.569 1.00 84.38 195 HIS A N 1
ATOM 1571 C CA . HIS A 1 195 ? 1.157 5.879 14.518 1.00 84.38 195 HIS A CA 1
ATOM 1572 C C . HIS A 1 195 ? -0.143 6.644 14.228 1.00 84.38 195 HIS A C 1
ATOM 1574 O O . HIS A 1 195 ? -0.924 6.882 15.147 1.00 84.38 195 HIS A O 1
ATOM 1580 N N . CYS A 1 196 ? -0.415 6.981 12.963 1.00 86.19 196 CYS A N 1
ATOM 1581 C CA . CYS A 1 196 ? -1.674 7.614 12.568 1.00 86.19 196 CYS A CA 1
ATOM 1582 C C . CYS A 1 196 ? -2.890 6.742 12.906 1.00 86.19 196 CYS A C 1
ATOM 1584 O O . CYS A 1 196 ? -3.871 7.266 13.425 1.00 86.19 196 CYS A O 1
ATOM 1586 N N . ALA A 1 197 ? -2.818 5.429 12.674 1.00 88.00 197 ALA A N 1
ATOM 1587 C CA . ALA A 1 197 ? -3.899 4.508 13.018 1.00 88.00 197 ALA A CA 1
ATOM 1588 C C . ALA A 1 197 ? -4.166 4.444 14.525 1.00 88.00 197 ALA A C 1
ATOM 1590 O O . ALA A 1 197 ? -5.318 4.385 14.941 1.00 88.00 197 ALA A O 1
ATOM 1591 N N . LEU A 1 198 ? -3.119 4.518 15.350 1.00 82.94 198 LEU A N 1
ATOM 1592 C CA . LEU A 1 198 ? -3.270 4.580 16.804 1.00 82.94 198 LEU A CA 1
ATOM 1593 C C . LEU A 1 198 ? -3.923 5.882 17.267 1.00 82.94 198 LEU A C 1
ATOM 1595 O O . LEU A 1 198 ? -4.776 5.866 18.153 1.00 82.94 198 LEU A O 1
ATOM 1599 N N . VAL A 1 199 ? -3.539 7.011 16.667 1.00 83.75 199 VAL A N 1
ATOM 1600 C CA . VAL A 1 199 ? -4.169 8.308 16.950 1.00 83.75 199 VAL A CA 1
ATOM 1601 C C . VAL A 1 199 ? -5.644 8.289 16.543 1.00 83.75 199 VAL A C 1
ATOM 1603 O O . VAL A 1 199 ? -6.487 8.782 17.292 1.00 83.75 199 VAL A O 1
ATOM 1606 N N . GLU A 1 200 ? -5.969 7.697 15.394 1.00 87.06 200 GLU A N 1
ATOM 1607 C CA . GLU A 1 200 ? -7.344 7.553 14.911 1.00 87.06 200 GLU A CA 1
ATOM 1608 C C . GLU A 1 200 ? -8.185 6.665 15.839 1.00 87.06 200 GLU A C 1
ATOM 1610 O O . GLU A 1 200 ? -9.251 7.094 16.282 1.00 87.06 200 GLU A O 1
ATOM 1615 N N . ALA A 1 201 ? -7.664 5.496 16.226 1.00 83.81 201 ALA A N 1
ATOM 1616 C CA . ALA A 1 201 ? -8.288 4.599 17.199 1.00 83.81 201 ALA A CA 1
ATOM 1617 C C . ALA A 1 201 ? -8.554 5.300 18.544 1.00 83.81 201 ALA A C 1
ATOM 1619 O O . ALA A 1 201 ? -9.656 5.228 19.084 1.00 83.81 201 ALA A O 1
ATOM 1620 N N . ASN A 1 202 ? -7.574 6.047 19.062 1.00 80.06 202 ASN A N 1
ATOM 1621 C CA . ASN A 1 202 ? -7.740 6.819 20.295 1.00 80.06 202 ASN A CA 1
ATOM 1622 C C . ASN A 1 202 ? -8.801 7.921 20.150 1.00 80.06 202 ASN A C 1
ATOM 1624 O O . ASN A 1 202 ? -9.642 8.109 21.022 1.00 80.06 202 ASN A O 1
ATOM 1628 N N . SER A 1 203 ? -8.793 8.637 19.023 1.00 83.38 203 SER A N 1
ATOM 1629 C CA . SER A 1 203 ? -9.781 9.689 18.745 1.00 83.38 203 SER A CA 1
ATOM 1630 C C . SER A 1 203 ? -11.201 9.126 18.676 1.00 83.38 203 SER A C 1
ATOM 1632 O O . SER A 1 203 ? -12.151 9.802 19.064 1.00 83.38 203 SER A O 1
ATOM 1634 N N . LYS A 1 204 ? -11.352 7.897 18.174 1.00 81.50 204 LYS A N 1
ATOM 1635 C CA . LYS A 1 204 ? -12.630 7.189 18.117 1.00 81.50 204 LYS A CA 1
ATOM 1636 C C . LYS A 1 204 ? -13.108 6.792 19.517 1.00 81.50 204 LYS A C 1
ATOM 1638 O O . LYS A 1 204 ? -14.225 7.139 19.878 1.00 81.50 204 LYS A O 1
ATOM 1643 N N . LEU A 1 205 ? -12.225 6.210 20.330 1.00 74.38 205 LEU A N 1
ATOM 1644 C CA . LEU A 1 205 ? -12.499 5.885 21.735 1.00 74.38 205 LEU A CA 1
ATOM 1645 C C . LEU A 1 205 ? -12.935 7.096 22.560 1.00 74.38 205 LEU A C 1
ATOM 1647 O O . LEU A 1 205 ? -13.857 6.985 23.360 1.00 74.38 205 LEU A O 1
ATOM 1651 N N . LEU A 1 206 ? -12.286 8.248 22.370 1.00 74.50 206 LEU A N 1
ATOM 1652 C CA . LEU A 1 206 ? -12.659 9.481 23.066 1.00 74.50 206 LEU A CA 1
ATOM 1653 C C . LEU A 1 206 ? -14.089 9.913 22.721 1.00 74.50 206 LEU A C 1
ATOM 1655 O O . LEU A 1 206 ? -14.853 10.242 23.621 1.00 74.50 206 LEU A O 1
ATOM 1659 N N . LYS A 1 207 ? -14.474 9.844 21.441 1.00 76.31 207 LYS A N 1
ATOM 1660 C CA . LYS A 1 207 ? -15.846 10.155 21.007 1.00 76.31 207 LYS A CA 1
ATOM 1661 C C . LYS A 1 207 ? -16.867 9.180 21.591 1.00 76.31 207 LYS A C 1
ATOM 1663 O O . LYS A 1 207 ? -17.945 9.603 21.998 1.00 76.31 207 LYS A O 1
ATOM 1668 N N . ASP A 1 208 ? -16.529 7.896 21.650 1.00 71.00 208 ASP A N 1
ATOM 1669 C CA . ASP A 1 208 ? -17.429 6.875 22.188 1.00 71.00 208 ASP A CA 1
ATOM 1670 C C . ASP A 1 208 ? -17.568 7.002 23.716 1.00 71.00 208 ASP A C 1
ATOM 1672 O O . ASP A 1 208 ? -18.669 6.835 24.236 1.00 71.00 208 ASP A O 1
ATOM 1676 N N . ALA A 1 209 ? -16.499 7.383 24.428 1.00 66.06 209 ALA A N 1
ATOM 1677 C CA . ALA A 1 209 ? -16.508 7.653 25.871 1.00 66.06 209 ALA A CA 1
ATOM 1678 C C . ALA A 1 209 ? -17.257 8.947 26.246 1.00 66.06 209 ALA A C 1
ATOM 1680 O O . ALA A 1 209 ? -17.868 9.029 27.311 1.00 66.06 209 ALA A O 1
ATOM 1681 N N . GLU A 1 210 ? -17.239 9.960 25.373 1.00 61.47 210 GLU A N 1
ATOM 1682 C CA . GLU A 1 210 ? -18.083 11.154 25.513 1.00 61.47 210 GLU A CA 1
ATOM 1683 C C . GLU A 1 210 ? -19.576 10.819 25.344 1.00 61.47 210 GLU A C 1
ATOM 1685 O O . GLU A 1 210 ? -20.425 11.454 25.969 1.00 61.47 210 GLU A O 1
ATOM 1690 N N . GLN A 1 211 ? -19.908 9.816 24.520 1.00 60.12 211 GLN A N 1
ATOM 1691 C CA . GLN A 1 211 ? -21.290 9.410 24.232 1.00 60.12 211 GLN A CA 1
ATOM 1692 C C . GLN A 1 211 ? -21.840 8.348 25.193 1.00 60.12 211 GLN A C 1
ATOM 1694 O O . GLN A 1 211 ? -23.030 8.356 25.504 1.00 60.12 211 GLN A O 1
ATOM 1699 N N . HIS A 1 212 ? -20.997 7.433 25.662 1.00 51.59 212 HIS A N 1
ATOM 1700 C CA . HIS A 1 212 ? -21.343 6.360 26.584 1.00 51.59 212 HIS A CA 1
ATOM 1701 C C . HIS A 1 212 ? -20.358 6.428 27.745 1.00 51.59 212 HIS A C 1
ATOM 1703 O O . HIS A 1 212 ? -19.157 6.358 27.523 1.00 51.59 212 HIS A O 1
ATOM 1709 N N . CYS A 1 213 ? -20.853 6.552 28.980 1.00 43.66 213 CYS A N 1
ATOM 1710 C CA . CYS A 1 213 ? -20.062 6.642 30.216 1.00 43.66 213 CYS A CA 1
ATOM 1711 C C . CYS A 1 213 ? -19.302 5.326 30.520 1.00 43.66 213 CYS A C 1
ATOM 1713 O O . CYS A 1 213 ? -19.545 4.658 31.521 1.00 43.66 213 CYS A O 1
ATOM 1715 N N . MET A 1 214 ? -18.411 4.917 29.620 1.00 48.00 214 MET A N 1
ATOM 1716 C CA . MET A 1 214 ? -17.581 3.727 29.692 1.00 48.00 214 MET A CA 1
ATOM 1717 C C . MET A 1 214 ? -16.132 4.180 29.807 1.00 48.00 214 MET A C 1
ATOM 1719 O O . MET A 1 214 ? -15.566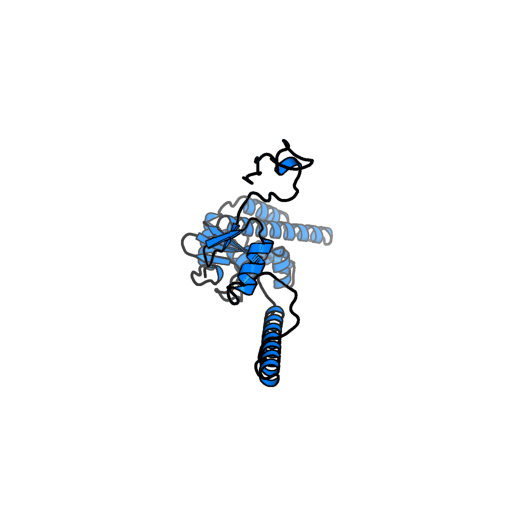 4.791 28.900 1.00 48.00 214 MET A O 1
ATOM 1723 N N . ILE A 1 215 ? -15.526 3.873 30.950 1.00 48.72 215 ILE A N 1
ATOM 1724 C CA . ILE A 1 215 ? -14.113 4.126 31.218 1.00 48.72 215 ILE A CA 1
ATOM 1725 C C . ILE A 1 215 ? -13.316 3.052 30.472 1.00 48.72 215 ILE A C 1
ATOM 1727 O O . ILE A 1 215 ? -12.868 2.065 31.052 1.00 48.72 215 ILE A O 1
ATOM 1731 N N . TYR A 1 216 ? -13.140 3.213 29.161 1.00 52.69 216 TYR A N 1
ATOM 1732 C CA . TYR A 1 216 ? -11.999 2.574 28.516 1.00 52.69 216 TYR A CA 1
ATOM 1733 C C . TYR A 1 216 ? -10.730 3.171 29.132 1.00 52.69 216 TYR A C 1
ATOM 1735 O O . TYR A 1 216 ? -10.696 4.350 29.485 1.00 52.69 216 TYR A O 1
ATOM 1743 N N . ASN A 1 217 ? -9.685 2.360 29.304 1.00 60.12 217 ASN A N 1
ATOM 1744 C CA . ASN A 1 217 ? -8.422 2.780 29.913 1.00 60.12 217 ASN A CA 1
ATOM 1745 C C . ASN A 1 217 ? -7.625 3.687 28.944 1.00 60.12 217 ASN A C 1
ATOM 1747 O O . ASN A 1 217 ? -6.578 3.306 28.420 1.00 60.12 217 ASN A O 1
ATOM 1751 N N . ILE A 1 218 ? -8.171 4.876 28.664 1.00 62.50 218 ILE A N 1
ATOM 1752 C CA . ILE A 1 218 ? -7.650 5.910 27.757 1.00 62.50 218 ILE A CA 1
ATOM 1753 C C . ILE A 1 218 ? -6.215 6.277 28.150 1.00 62.50 218 ILE A C 1
ATOM 1755 O O . ILE A 1 218 ? -5.357 6.454 27.287 1.00 62.50 218 ILE A O 1
ATOM 1759 N N . GLU A 1 219 ? -5.929 6.307 29.452 1.00 62.94 219 GLU A N 1
ATOM 1760 C CA . GLU A 1 219 ? -4.602 6.589 29.995 1.00 62.94 219 GLU A CA 1
ATOM 1761 C C . GLU A 1 219 ? -3.576 5.508 29.612 1.00 62.94 219 GLU A C 1
ATOM 1763 O O . GLU A 1 219 ? -2.451 5.824 29.217 1.00 62.94 219 GLU A O 1
ATOM 1768 N N . SER A 1 220 ? -3.954 4.224 29.635 1.00 64.75 220 SER A N 1
ATOM 1769 C CA . SER A 1 220 ? -3.098 3.131 29.149 1.00 64.75 220 SER A CA 1
ATOM 1770 C C . SER A 1 220 ? -2.781 3.280 27.657 1.00 64.75 220 SER A C 1
ATOM 1772 O O . SER A 1 220 ? -1.636 3.097 27.240 1.00 64.75 220 SER A O 1
ATOM 1774 N N . LEU A 1 221 ? -3.763 3.691 26.854 1.00 66.81 221 LEU A N 1
ATOM 1775 C CA . LEU A 1 221 ? -3.619 3.831 25.406 1.00 66.81 221 LEU A CA 1
ATOM 1776 C C . LEU A 1 221 ? -2.753 5.038 25.022 1.00 66.81 221 LEU A C 1
ATOM 1778 O O . LEU A 1 221 ? -1.836 4.913 24.211 1.00 66.81 221 LEU A O 1
ATOM 1782 N N . GLN A 1 222 ? -2.966 6.184 25.670 1.00 70.19 222 GLN A N 1
ATOM 1783 C CA . GLN A 1 222 ? -2.109 7.366 25.535 1.00 70.19 222 GLN A CA 1
ATOM 1784 C C . GLN A 1 222 ? -0.660 7.057 25.938 1.00 70.19 222 GLN A C 1
ATOM 1786 O O . GLN A 1 222 ? 0.274 7.415 25.215 1.00 70.19 222 GLN A O 1
ATOM 1791 N N . ASN A 1 223 ? -0.463 6.312 27.032 1.00 72.06 223 ASN A N 1
ATOM 1792 C CA . ASN A 1 223 ? 0.857 5.844 27.452 1.00 72.06 223 ASN A CA 1
ATOM 1793 C C . ASN A 1 223 ? 1.500 4.900 26.425 1.00 72.06 223 ASN A C 1
ATOM 1795 O O . ASN A 1 223 ? 2.708 4.981 26.192 1.00 72.06 223 ASN A O 1
ATOM 1799 N N . GLN A 1 224 ? 0.729 4.015 25.786 1.00 70.31 224 GLN A N 1
ATOM 1800 C CA . GLN A 1 224 ? 1.249 3.146 24.727 1.00 70.31 224 GLN A CA 1
ATOM 1801 C C . GLN A 1 224 ? 1.612 3.916 23.453 1.00 70.31 224 GLN A C 1
ATOM 1803 O O . GLN A 1 224 ? 2.677 3.663 22.890 1.00 70.31 224 GLN A O 1
ATOM 1808 N N . ILE A 1 225 ? 0.811 4.903 23.041 1.00 73.50 225 ILE A N 1
ATOM 1809 C CA . ILE A 1 225 ? 1.132 5.791 21.909 1.00 73.50 225 ILE A CA 1
ATOM 1810 C C . ILE A 1 225 ? 2.423 6.570 22.181 1.00 73.50 225 ILE A C 1
ATOM 1812 O O . ILE A 1 225 ? 3.294 6.660 21.310 1.00 73.50 225 ILE A O 1
ATOM 1816 N N . TYR A 1 226 ? 2.567 7.110 23.393 1.00 71.75 226 TYR A N 1
ATOM 1817 C CA . TYR A 1 226 ? 3.766 7.837 23.804 1.00 71.75 226 TYR A CA 1
ATOM 1818 C C . TYR A 1 226 ? 5.010 6.936 23.784 1.00 71.75 226 TYR A C 1
ATOM 1820 O O . TYR A 1 226 ? 6.028 7.297 23.191 1.00 71.75 226 TYR A O 1
ATOM 1828 N N . LYS A 1 227 ? 4.911 5.726 24.351 1.00 69.56 227 LYS A N 1
ATOM 1829 C CA . LYS A 1 227 ? 5.993 4.729 24.330 1.00 69.56 227 LYS A CA 1
ATOM 1830 C C . LYS A 1 227 ? 6.358 4.303 22.910 1.00 69.56 227 LYS A C 1
ATOM 1832 O O . LYS A 1 227 ? 7.541 4.209 22.606 1.00 69.56 227 LYS A O 1
ATOM 1837 N N . TYR A 1 228 ? 5.377 4.096 22.033 1.00 70.25 228 TYR A N 1
ATOM 1838 C CA . TYR A 1 228 ? 5.617 3.755 20.629 1.00 70.25 228 TYR A CA 1
ATOM 1839 C C . TYR A 1 228 ? 6.433 4.834 19.911 1.00 70.25 228 TYR A C 1
ATOM 1841 O O . TYR A 1 228 ? 7.408 4.523 19.237 1.00 70.25 228 TYR A O 1
ATOM 1849 N N . ARG A 1 229 ? 6.102 6.114 20.126 1.00 66.69 229 ARG A N 1
ATOM 1850 C CA . ARG A 1 229 ? 6.854 7.243 19.555 1.00 66.69 229 ARG A CA 1
ATOM 1851 C C . ARG A 1 229 ? 8.301 7.318 20.060 1.00 66.69 229 ARG A C 1
ATOM 1853 O O . ARG A 1 229 ? 9.165 7.814 19.343 1.00 66.69 229 ARG A O 1
ATOM 1860 N N . ALA A 1 230 ? 8.556 6.847 21.280 1.00 60.06 230 ALA A N 1
ATOM 1861 C CA . ALA A 1 230 ? 9.885 6.801 21.889 1.00 60.06 230 ALA A CA 1
ATOM 1862 C C . ALA A 1 230 ? 10.705 5.556 21.488 1.00 60.06 230 ALA A C 1
ATOM 1864 O O . ALA A 1 230 ? 11.925 5.543 21.655 1.00 60.06 230 ALA A O 1
ATOM 1865 N N . LEU A 1 231 ? 10.061 4.513 20.953 1.00 59.22 231 LEU A N 1
ATOM 1866 C CA . LEU A 1 231 ? 10.710 3.279 20.512 1.00 59.22 231 LEU A CA 1
ATOM 1867 C C . LEU A 1 231 ? 11.321 3.473 19.116 1.00 59.22 231 LEU A C 1
ATOM 1869 O O . LEU A 1 231 ? 10.772 3.051 18.107 1.00 59.22 231 LEU A O 1
ATOM 1873 N N . GLY A 1 232 ? 12.494 4.105 19.066 1.00 55.34 232 GLY A N 1
ATOM 1874 C CA . GLY A 1 232 ? 13.285 4.322 17.847 1.00 55.34 232 GLY A CA 1
ATOM 1875 C C . GLY A 1 232 ? 13.977 3.073 17.280 1.00 55.34 232 GLY A C 1
ATOM 1876 O O . GLY A 1 232 ? 15.053 3.194 16.695 1.00 55.34 232 GLY A O 1
ATOM 1877 N N . ASP A 1 233 ? 13.410 1.873 17.447 1.00 68.56 233 ASP A N 1
ATOM 1878 C CA . ASP A 1 233 ? 14.020 0.620 16.972 1.00 68.56 233 ASP A CA 1
ATOM 1879 C C . ASP A 1 233 ? 13.642 0.301 15.514 1.00 68.56 233 ASP A C 1
ATOM 1881 O O . ASP A 1 233 ? 13.161 -0.780 15.161 1.00 68.56 233 ASP A O 1
ATOM 1885 N N . HIS A 1 234 ? 13.889 1.281 14.641 1.00 78.19 234 HIS A N 1
ATOM 1886 C CA . HIS A 1 234 ? 13.713 1.164 13.193 1.00 78.19 234 HIS A CA 1
ATOM 1887 C C . HIS A 1 234 ? 14.533 0.008 12.607 1.00 78.19 234 HIS A C 1
ATOM 1889 O O . HIS A 1 234 ? 14.190 -0.546 11.564 1.00 78.19 234 HIS A O 1
ATOM 1895 N N . MET A 1 235 ? 15.649 -0.342 13.257 1.00 82.44 235 MET A N 1
ATOM 1896 C CA . MET A 1 235 ? 16.547 -1.400 12.808 1.00 82.44 235 MET A CA 1
ATOM 1897 C C . MET A 1 235 ? 15.899 -2.773 12.935 1.00 82.44 235 MET A C 1
ATOM 1899 O O . MET A 1 235 ? 15.842 -3.484 11.930 1.00 82.44 235 MET A O 1
ATOM 1903 N N . LYS A 1 236 ? 15.343 -3.121 14.103 1.00 85.12 236 LYS A N 1
ATOM 1904 C CA . LYS A 1 236 ? 14.657 -4.408 14.267 1.00 85.12 236 LYS A CA 1
ATOM 1905 C C . LYS A 1 236 ? 13.442 -4.536 13.363 1.00 85.12 236 LYS A C 1
ATOM 1907 O O . LYS A 1 236 ? 13.281 -5.569 12.716 1.00 85.12 236 LYS A O 1
ATOM 1912 N N . PHE A 1 237 ? 12.607 -3.498 13.266 1.00 87.12 237 PHE A N 1
ATOM 1913 C CA . PHE A 1 237 ? 11.435 -3.575 12.393 1.00 87.12 237 PHE A CA 1
ATOM 1914 C C . PHE A 1 237 ? 11.846 -3.756 10.924 1.00 87.12 237 PHE A C 1
ATOM 1916 O O . PHE A 1 237 ? 11.283 -4.597 10.224 1.00 87.12 237 PHE A O 1
ATOM 1923 N N . ARG A 1 238 ? 12.898 -3.057 10.475 1.00 90.25 238 ARG A N 1
ATOM 1924 C CA . ARG A 1 238 ? 13.474 -3.245 9.137 1.00 90.25 238 ARG A CA 1
ATOM 1925 C C . ARG A 1 238 ? 13.966 -4.670 8.900 1.00 90.25 238 ARG A C 1
ATOM 1927 O O . ARG A 1 238 ? 13.735 -5.208 7.823 1.00 90.25 238 ARG A O 1
ATOM 1934 N N . GLU A 1 239 ? 14.671 -5.256 9.864 1.00 90.31 239 GLU A N 1
ATOM 1935 C CA . GLU A 1 239 ? 15.197 -6.622 9.770 1.00 90.31 239 GLU A CA 1
ATOM 1936 C C . GLU A 1 239 ? 14.086 -7.658 9.644 1.00 90.31 239 GLU A C 1
ATOM 1938 O O . GLU A 1 239 ? 14.146 -8.531 8.776 1.00 90.31 239 GLU A O 1
ATOM 1943 N N . VAL A 1 240 ? 13.058 -7.544 10.485 1.00 91.56 240 VAL A N 1
ATOM 1944 C CA . VAL A 1 240 ? 11.899 -8.437 10.446 1.00 91.56 240 VAL A CA 1
ATOM 1945 C C . VAL A 1 240 ? 11.151 -8.264 9.125 1.00 91.56 240 VAL A C 1
ATOM 1947 O O . VAL A 1 240 ? 10.911 -9.249 8.430 1.00 91.56 240 VAL A O 1
ATOM 1950 N N . LEU A 1 241 ? 10.879 -7.020 8.716 1.00 92.88 241 LEU A N 1
ATOM 1951 C CA . LEU A 1 241 ? 10.214 -6.723 7.449 1.00 92.88 241 LEU A CA 1
ATOM 1952 C C . LEU A 1 241 ? 10.990 -7.287 6.253 1.00 92.88 241 LEU A C 1
ATOM 1954 O O . LEU A 1 241 ? 10.387 -7.944 5.408 1.00 92.88 241 LEU A O 1
ATOM 1958 N N . ALA A 1 242 ? 12.311 -7.079 6.201 1.00 94.00 242 ALA A N 1
ATOM 1959 C CA . ALA A 1 242 ? 13.173 -7.584 5.131 1.00 94.00 242 ALA A CA 1
ATOM 1960 C C . ALA A 1 242 ? 13.049 -9.102 4.982 1.00 94.00 242 ALA A C 1
ATOM 1962 O O . ALA A 1 242 ? 12.860 -9.586 3.871 1.00 94.00 242 ALA A O 1
ATOM 1963 N N . LYS A 1 243 ? 13.101 -9.839 6.100 1.00 93.56 243 LYS A N 1
ATOM 1964 C CA . LYS A 1 243 ? 12.970 -11.303 6.111 1.00 93.56 243 LYS A CA 1
ATOM 1965 C C . LYS A 1 243 ? 11.588 -11.760 5.645 1.00 93.56 243 LYS A C 1
ATOM 1967 O O . LYS A 1 243 ? 11.488 -12.734 4.905 1.00 93.56 243 LYS A O 1
ATOM 1972 N N . THR A 1 244 ? 10.526 -11.067 6.055 1.00 93.62 244 THR A N 1
ATOM 1973 C CA . THR A 1 244 ? 9.146 -11.439 5.712 1.00 93.62 244 THR A CA 1
ATOM 1974 C C . THR A 1 244 ? 8.827 -11.227 4.233 1.00 93.62 244 THR A C 1
ATOM 1976 O O . THR A 1 244 ? 8.141 -12.056 3.633 1.00 93.62 244 THR A O 1
ATOM 1979 N N . VAL A 1 245 ? 9.324 -10.139 3.636 1.00 94.50 245 VAL A N 1
ATOM 1980 C CA . VAL A 1 245 ? 9.015 -9.754 2.245 1.00 94.50 245 VAL A CA 1
ATOM 1981 C C . VAL A 1 245 ? 10.148 -10.064 1.263 1.00 94.50 245 VAL A C 1
ATOM 1983 O O . VAL A 1 245 ? 10.157 -9.558 0.140 1.00 94.50 245 VAL A O 1
ATOM 1986 N N . TYR A 1 246 ? 11.119 -10.882 1.675 1.00 96.00 246 TYR A N 1
ATOM 1987 C CA . TYR A 1 2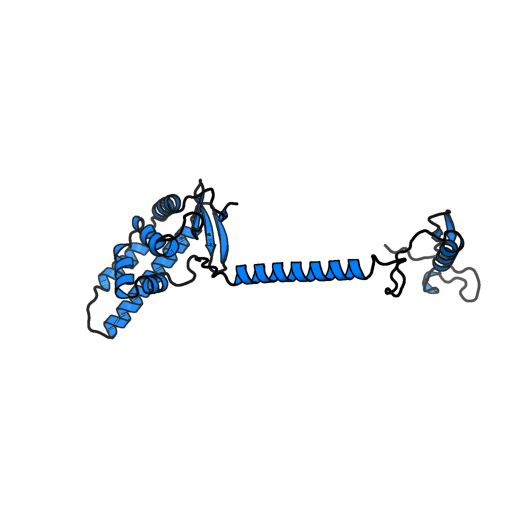46 ? 12.236 -11.280 0.825 1.00 96.00 246 TYR A CA 1
ATOM 1988 C C . TYR A 1 246 ? 11.755 -12.103 -0.375 1.00 96.00 246 TYR A C 1
ATOM 1990 O O . TYR A 1 246 ? 11.150 -13.169 -0.213 1.00 96.00 246 TYR A O 1
ATOM 1998 N N . ASN A 1 247 ? 12.030 -11.603 -1.580 1.00 93.94 247 ASN A N 1
ATOM 1999 C CA . ASN A 1 247 ? 11.731 -12.281 -2.835 1.00 93.94 247 ASN A CA 1
ATOM 2000 C C . ASN A 1 247 ? 12.545 -11.663 -3.985 1.00 93.94 247 ASN A C 1
ATOM 2002 O O . ASN A 1 247 ? 12.158 -10.634 -4.541 1.00 93.94 247 ASN A O 1
ATOM 2006 N N . GLU A 1 248 ? 13.652 -12.302 -4.367 1.00 90.00 248 GLU A N 1
ATOM 2007 C CA . GLU A 1 248 ? 14.486 -11.829 -5.482 1.00 90.00 248 GLU A CA 1
ATOM 2008 C C . GLU A 1 248 ? 13.792 -11.940 -6.842 1.00 90.00 248 GLU A C 1
ATOM 2010 O O . GLU A 1 248 ? 13.977 -11.082 -7.698 1.00 90.00 248 GLU A O 1
ATOM 2015 N N . GLY A 1 249 ? 12.939 -12.954 -7.020 1.00 90.94 249 GLY A N 1
ATOM 2016 C CA . GLY A 1 249 ? 12.158 -13.168 -8.241 1.00 90.94 249 GLY A CA 1
ATOM 2017 C C . GLY A 1 249 ? 10.880 -12.332 -8.315 1.00 90.94 249 GLY A C 1
ATOM 2018 O O . GLY A 1 249 ? 10.024 -12.598 -9.162 1.00 90.94 249 GLY A O 1
ATOM 2019 N N . HIS A 1 250 ? 10.694 -11.361 -7.414 1.00 93.00 250 HIS A N 1
ATOM 2020 C CA . HIS A 1 250 ? 9.494 -10.533 -7.418 1.00 93.00 250 HIS A CA 1
ATOM 2021 C C . HIS A 1 250 ? 9.407 -9.713 -8.716 1.00 93.00 250 HIS A C 1
ATOM 2023 O O . HIS A 1 250 ? 10.405 -9.101 -9.101 1.00 93.00 250 HIS A O 1
ATOM 2029 N N . PRO A 1 251 ? 8.219 -9.567 -9.340 1.00 91.25 251 PRO A N 1
ATOM 2030 C CA . PRO A 1 251 ? 8.030 -8.746 -10.542 1.00 91.25 251 PRO A CA 1
ATOM 2031 C C . PRO A 1 251 ? 8.502 -7.295 -10.412 1.00 91.25 251 PRO A C 1
ATOM 2033 O O . PRO A 1 251 ? 8.737 -6.629 -11.411 1.00 91.25 251 PRO A O 1
ATOM 2036 N N . PHE A 1 252 ? 8.660 -6.792 -9.185 1.00 90.44 252 PHE A N 1
ATOM 2037 C CA . PHE A 1 252 ? 9.251 -5.477 -8.957 1.00 90.44 252 PHE A CA 1
ATOM 2038 C C . PHE A 1 252 ? 10.709 -5.380 -9.385 1.00 90.44 252 PHE A C 1
ATOM 2040 O O . PHE A 1 252 ? 11.150 -4.252 -9.563 1.00 90.44 252 PHE A O 1
ATOM 2047 N N . PHE A 1 253 ? 11.456 -6.480 -9.497 1.00 87.00 253 PHE A N 1
ATOM 2048 C CA . PHE A 1 253 ? 12.891 -6.490 -9.802 1.00 87.00 253 PHE A CA 1
ATOM 2049 C C . PHE A 1 253 ? 13.231 -6.954 -11.225 1.00 87.00 253 PHE A C 1
ATOM 2051 O O . PHE A 1 253 ? 14.399 -6.857 -11.602 1.00 87.00 253 PHE A O 1
ATOM 2058 N N . ASN A 1 254 ? 12.227 -7.384 -11.994 1.00 83.62 254 ASN A N 1
ATOM 2059 C CA . ASN A 1 254 ? 12.363 -7.814 -13.387 1.00 83.62 254 ASN A CA 1
ATOM 2060 C C . ASN A 1 254 ? 12.262 -6.648 -14.380 1.00 83.62 254 ASN A C 1
ATOM 2062 O O . ASN A 1 254 ? 11.681 -5.597 -14.019 1.00 83.62 254 ASN A O 1
#

Organism: NCBI:txid1070528